Protein AF-A0A2E4YWY5-F1 (afdb_monomer_lite)

Foldseek 3Di:
DDDVVVVVVVVVVVVVVVVVVVVVVVVVVVVVVVVVVVVCVVVVVDDPPDDDDDDDDDDDDDDDDDDDDDDDDDDDDDDDDDDDPPPDDDDDPDDDPDDDPVNVVVVVVCVVVDDDCVDPVVVVVVVVVLVPDDPLVNLLVVLVVQLVVCVVVVVDPNVPRGHSVNPPPDDDPPPPDDDDDDDDDDDDPPDDDPVVVVVVVLVVVCPDQQWHQAPVRDIDGLLDPRNLVRLVVVLVVLVVQLVPDDPPDPSVVVSVVVNVVSVVSNVVSPVVNVD

pLDDT: mean 76.02, std 19.93, range [32.03, 98.31]

Structure (mmCIF, N/CA/C/O backbone):
data_AF-A0A2E4YWY5-F1
#
_entry.id   AF-A0A2E4YWY5-F1
#
loop_
_atom_site.group_PDB
_atom_site.id
_atom_site.type_symbol
_atom_site.label_atom_id
_atom_site.label_alt_id
_atom_site.label_comp_id
_atom_site.label_asym_id
_atom_site.label_entity_id
_atom_site.label_seq_id
_atom_site.pdbx_PDB_ins_code
_atom_site.Cartn_x
_atom_site.Cartn_y
_atom_site.Cartn_z
_atom_site.occupancy
_atom_site.B_iso_or_equiv
_atom_site.auth_seq_id
_atom_site.auth_comp_id
_atom_site.auth_asym_id
_atom_site.auth_atom_id
_atom_site.pdbx_PDB_model_num
ATOM 1 N N . MET A 1 1 ? -53.257 20.989 19.661 1.00 63.91 1 MET A N 1
ATOM 2 C CA . MET A 1 1 ? -52.751 21.159 18.280 1.00 63.91 1 MET A CA 1
ATOM 3 C C . MET A 1 1 ? -51.433 21.906 18.380 1.00 63.91 1 MET A C 1
ATOM 5 O O . MET A 1 1 ? -51.293 22.692 19.310 1.00 63.91 1 MET A O 1
ATOM 9 N N . ILE A 1 2 ? -50.470 21.616 17.509 1.00 68.56 2 ILE A N 1
ATOM 10 C CA . ILE A 1 2 ? -49.218 22.379 17.422 1.00 68.56 2 ILE A CA 1
ATOM 11 C C . ILE A 1 2 ? -49.469 23.528 16.436 1.00 68.56 2 ILE A C 1
ATOM 13 O O . ILE A 1 2 ? -50.153 23.322 15.437 1.00 68.56 2 ILE A O 1
ATOM 17 N N . ASN A 1 3 ? -48.983 24.734 16.736 1.00 86.31 3 ASN A N 1
ATOM 18 C CA . ASN A 1 3 ? -49.126 25.879 15.834 1.00 86.31 3 ASN A CA 1
ATOM 19 C C . ASN A 1 3 ? -47.973 25.876 14.826 1.00 86.31 3 ASN A C 1
ATOM 21 O O . ASN A 1 3 ? -46.895 26.399 15.116 1.00 86.31 3 ASN A O 1
ATOM 25 N N . ASP A 1 4 ? -48.208 25.306 13.645 1.00 89.38 4 ASP A N 1
ATOM 26 C CA . ASP A 1 4 ? -47.202 25.196 12.581 1.00 89.38 4 ASP A CA 1
ATOM 27 C C . ASP A 1 4 ? -46.651 26.565 12.140 1.00 89.38 4 ASP A C 1
ATOM 29 O O . ASP A 1 4 ? -45.469 26.675 11.816 1.00 89.38 4 ASP A O 1
ATOM 33 N N . ASP A 1 5 ? -47.455 27.630 12.210 1.00 91.88 5 ASP A N 1
ATOM 34 C CA . ASP A 1 5 ? -47.017 29.007 11.932 1.00 91.88 5 ASP A CA 1
ATOM 35 C C . ASP A 1 5 ? -45.928 29.493 12.904 1.00 91.88 5 ASP A C 1
ATOM 37 O O . ASP A 1 5 ? -45.008 30.211 12.506 1.00 91.88 5 ASP A O 1
ATOM 41 N N . LEU A 1 6 ? -45.986 29.062 14.171 1.00 91.88 6 LEU A N 1
ATOM 42 C CA . LEU A 1 6 ? -44.974 29.393 15.176 1.00 91.88 6 LEU A CA 1
ATOM 43 C C . LEU A 1 6 ? -43.642 28.697 14.855 1.00 91.88 6 LEU A C 1
ATOM 45 O O . LEU A 1 6 ? -42.580 29.306 14.971 1.00 91.88 6 LEU A O 1
ATOM 49 N N . ILE A 1 7 ? -43.709 27.442 14.392 1.00 91.31 7 ILE A N 1
ATOM 50 C CA . ILE A 1 7 ? -42.539 26.673 13.948 1.00 91.31 7 ILE A CA 1
ATOM 51 C C . ILE A 1 7 ? -41.942 27.304 12.687 1.00 91.31 7 ILE A C 1
ATOM 53 O O . ILE A 1 7 ? -40.736 27.535 12.634 1.00 91.31 7 ILE A O 1
ATOM 57 N N . ARG A 1 8 ? -42.771 27.651 11.693 1.00 92.25 8 ARG A N 1
ATOM 58 C CA . ARG A 1 8 ? -42.321 28.317 10.458 1.00 92.25 8 ARG A CA 1
ATOM 59 C C . ARG A 1 8 ? -41.609 29.638 10.747 1.00 92.25 8 ARG A C 1
ATOM 61 O O . ARG A 1 8 ? -40.549 29.877 10.174 1.00 92.25 8 ARG A O 1
ATOM 68 N N . LYS A 1 9 ? -42.136 30.464 11.660 1.00 95.00 9 LYS A N 1
ATOM 69 C CA . LYS A 1 9 ? -41.489 31.725 12.060 1.00 95.00 9 LYS A CA 1
ATOM 70 C C . LYS A 1 9 ? -40.131 31.484 12.728 1.00 95.00 9 LYS A C 1
ATOM 72 O O . LYS A 1 9 ? -39.151 32.093 12.315 1.00 95.00 9 LYS A O 1
ATOM 77 N N . ALA A 1 10 ? -40.054 30.549 13.678 1.00 92.75 10 ALA A N 1
ATOM 78 C CA . ALA A 1 10 ? -38.803 30.212 14.362 1.00 92.75 10 ALA A CA 1
ATOM 79 C C . ALA A 1 10 ? -37.727 29.646 13.410 1.00 92.75 10 ALA A C 1
ATOM 81 O O . ALA A 1 10 ? -36.551 29.976 13.543 1.00 92.75 10 ALA A O 1
ATOM 82 N N . VAL A 1 11 ? -38.119 28.832 12.420 1.00 94.00 11 VAL A N 1
ATOM 83 C CA . VAL A 1 11 ? -37.197 28.304 11.396 1.00 94.00 11 VAL A CA 1
ATOM 84 C C . VAL A 1 11 ? -36.663 29.417 10.489 1.00 94.00 11 VAL A C 1
ATOM 86 O O . VAL A 1 11 ? -35.473 29.421 10.184 1.00 94.00 11 VAL A O 1
ATOM 89 N N . LEU A 1 12 ? -37.500 30.379 10.087 1.00 92.06 12 LEU A N 1
ATOM 90 C CA . LEU A 1 12 ? -37.065 31.518 9.268 1.00 92.06 12 LEU A CA 1
ATOM 91 C C . LEU A 1 12 ? -36.117 32.457 10.033 1.00 92.06 12 LEU A C 1
ATOM 93 O O . LEU A 1 12 ? -35.113 32.888 9.473 1.00 92.06 12 LEU A O 1
ATOM 97 N N . GLU A 1 13 ? -36.387 32.724 11.313 1.00 93.94 13 GLU A N 1
ATOM 98 C CA . GLU A 1 13 ? -35.503 33.525 12.176 1.00 93.94 13 GLU A CA 1
ATOM 99 C C . GLU A 1 13 ? -34.146 32.838 12.403 1.00 93.94 13 GLU A C 1
ATOM 101 O O . GLU A 1 13 ? -33.102 33.480 12.292 1.00 93.94 13 GLU A O 1
ATOM 106 N N . ALA A 1 14 ? -34.138 31.519 12.629 1.00 91.12 14 ALA A N 1
ATOM 107 C CA . ALA A 1 14 ? -32.902 30.744 12.734 1.00 91.12 14 ALA A CA 1
ATOM 108 C C . ALA A 1 14 ? -32.104 30.721 11.415 1.00 91.12 14 ALA A C 1
ATOM 110 O O . ALA A 1 14 ? -30.878 30.818 11.438 1.00 91.12 14 ALA A O 1
ATOM 111 N N . PHE A 1 15 ? -32.778 30.622 10.264 1.00 91.69 15 PHE A N 1
ATOM 112 C CA . PHE A 1 15 ? -32.112 30.623 8.958 1.00 91.69 15 PHE A CA 1
ATOM 113 C C . PHE A 1 15 ? -31.491 31.987 8.623 1.00 91.69 15 PHE A C 1
ATOM 115 O O . PHE A 1 15 ? -30.380 32.032 8.096 1.00 91.69 15 PHE A O 1
ATOM 122 N N . ALA A 1 16 ? -32.160 33.090 8.980 1.00 88.44 16 ALA A N 1
ATOM 123 C CA . ALA A 1 16 ? -31.623 34.441 8.816 1.00 88.44 16 AL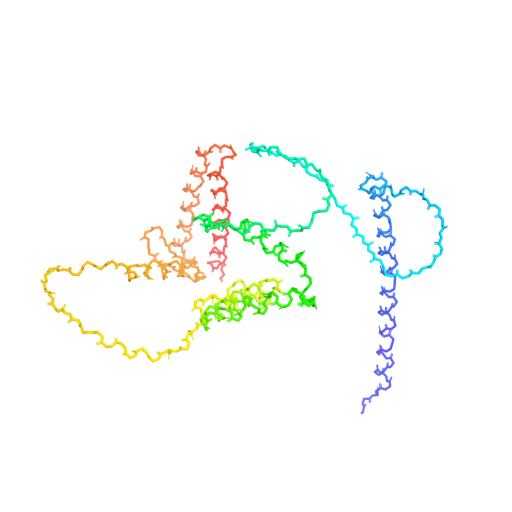A A CA 1
ATOM 124 C C . ALA A 1 16 ? -30.296 34.617 9.578 1.00 88.44 16 ALA A C 1
ATOM 126 O O . ALA A 1 16 ? -29.285 34.951 8.961 1.00 88.44 16 ALA A O 1
ATOM 127 N N . LEU A 1 17 ? -30.273 34.276 10.874 1.00 84.00 17 LEU A N 1
ATOM 128 C CA . LEU A 1 17 ? -29.076 34.355 11.726 1.00 84.00 17 LEU A CA 1
ATOM 129 C C . LEU A 1 17 ? -27.899 33.520 11.191 1.00 84.00 17 LEU A C 1
ATOM 131 O O . LEU A 1 17 ? -26.752 33.961 11.238 1.00 84.00 17 LEU A O 1
ATOM 135 N N . ILE A 1 18 ? -28.171 32.327 10.651 1.00 82.62 18 ILE A N 1
ATOM 136 C CA . ILE A 1 18 ? -27.138 31.486 10.024 1.00 82.62 18 ILE A CA 1
ATOM 137 C C . ILE A 1 18 ? -26.626 32.129 8.727 1.00 82.62 18 ILE A C 1
ATOM 139 O O . ILE A 1 18 ? -25.423 32.123 8.475 1.00 82.62 18 ILE A O 1
ATOM 143 N N . SER A 1 19 ? -27.513 32.699 7.903 1.00 80.00 19 SER A N 1
ATOM 144 C CA . SER A 1 19 ? -27.117 33.328 6.637 1.00 80.00 19 SER A CA 1
ATOM 145 C C . SER A 1 19 ? -26.241 34.572 6.830 1.00 80.00 19 SER A C 1
ATOM 147 O O . SER A 1 19 ? -25.307 34.772 6.058 1.00 80.00 19 SER A O 1
ATOM 149 N N . GLU A 1 20 ? -26.487 35.344 7.891 1.00 76.69 20 GLU A N 1
ATOM 150 C CA . GLU A 1 20 ? -25.698 36.517 8.282 1.00 76.69 20 GLU A CA 1
ATOM 151 C C . GLU A 1 20 ? -24.274 36.098 8.698 1.00 76.69 20 GLU A C 1
ATOM 153 O O . GLU A 1 20 ? -23.296 36.521 8.081 1.00 76.69 20 GLU A O 1
ATOM 158 N N . GLN A 1 21 ? -24.146 35.134 9.622 1.00 73.50 21 GLN A N 1
ATOM 159 C CA . GLN A 1 21 ? -22.842 34.605 10.062 1.00 73.50 21 GLN A CA 1
ATOM 160 C C . GLN A 1 21 ? -22.003 33.971 8.936 1.00 73.50 21 GLN A C 1
ATOM 162 O O . GLN A 1 21 ? -20.772 34.000 8.991 1.00 73.50 21 GLN A O 1
ATOM 167 N N . VAL A 1 22 ? -22.640 33.388 7.915 1.00 72.44 22 VAL A N 1
ATOM 168 C CA . VAL A 1 22 ? -21.940 32.784 6.767 1.00 72.44 22 VAL A CA 1
ATOM 169 C C . VAL A 1 22 ? -21.468 33.837 5.751 1.00 72.44 22 VAL A C 1
ATOM 171 O O . VAL A 1 22 ? -20.458 33.617 5.078 1.00 72.44 22 VAL A O 1
ATOM 174 N N . GLN A 1 23 ? -22.144 34.986 5.638 1.00 67.44 23 GLN A N 1
ATOM 175 C CA . GLN A 1 23 ? -21.726 36.053 4.721 1.00 67.44 23 GLN A CA 1
ATOM 176 C C . GLN A 1 23 ? -20.461 36.776 5.198 1.00 67.44 23 GLN A C 1
ATOM 178 O O . GLN A 1 23 ? -19.554 36.974 4.385 1.00 67.44 23 GLN A O 1
ATOM 183 N N . ASP A 1 24 ? -20.351 37.090 6.491 1.00 64.19 24 ASP A N 1
ATOM 184 C CA . ASP A 1 24 ? -19.172 37.771 7.053 1.00 64.19 24 ASP A CA 1
ATOM 185 C C . ASP A 1 24 ? -17.896 36.928 6.903 1.00 64.19 24 ASP A C 1
ATOM 187 O O . ASP A 1 24 ? -16.870 37.412 6.416 1.00 64.19 24 ASP A O 1
ATOM 191 N N . ALA A 1 25 ? -17.977 35.628 7.214 1.00 66.00 25 ALA A N 1
ATOM 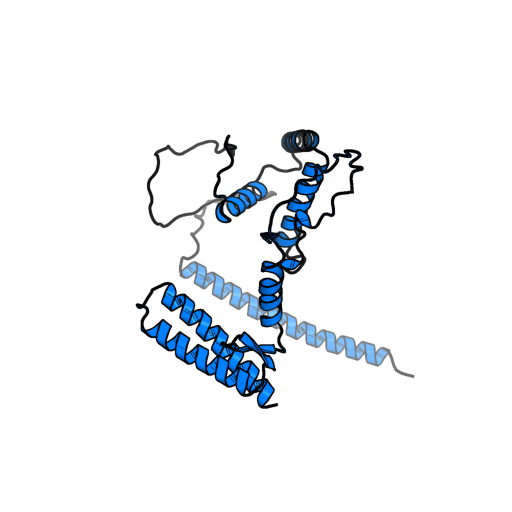192 C CA . ALA A 1 25 ? -16.866 34.692 7.038 1.00 66.00 25 ALA A CA 1
ATOM 193 C C . ALA A 1 25 ? -16.372 34.628 5.576 1.00 66.00 25 ALA A C 1
ATOM 195 O O . ALA A 1 25 ? -15.171 34.519 5.326 1.00 66.00 25 ALA A O 1
ATOM 196 N N . SER A 1 26 ? -17.280 34.758 4.599 1.00 72.88 26 SER A N 1
ATOM 197 C CA . SER A 1 26 ? -16.933 34.772 3.170 1.00 72.88 26 SER A CA 1
ATOM 198 C C . SER A 1 26 ? -16.205 36.048 2.726 1.00 72.88 26 SER A C 1
ATOM 200 O O . SER A 1 26 ? -15.525 36.024 1.698 1.00 72.88 26 SER A O 1
ATOM 202 N N . GLN A 1 27 ? -16.334 37.159 3.457 1.00 80.31 27 GLN A N 1
ATOM 203 C CA . GLN A 1 27 ? -15.589 38.391 3.175 1.00 80.31 27 GLN A CA 1
ATOM 204 C C . GLN A 1 27 ? -14.194 38.333 3.803 1.00 80.31 27 GLN A C 1
ATOM 206 O O . GLN A 1 27 ? -13.202 38.494 3.093 1.00 80.31 27 GLN A O 1
ATOM 211 N N . GLU A 1 28 ? -14.107 37.977 5.089 1.00 81.62 28 GLU A N 1
ATOM 212 C CA . GLU A 1 28 ? -12.831 37.877 5.810 1.00 81.62 28 GLU A CA 1
ATOM 213 C C . GLU A 1 28 ? -11.880 36.836 5.176 1.00 81.62 28 GLU A C 1
ATOM 215 O O . GLU A 1 28 ? -10.663 37.025 5.152 1.00 81.62 28 GLU A O 1
ATOM 220 N N . GLU A 1 29 ? -12.407 35.739 4.612 1.00 80.50 29 GLU A N 1
ATOM 221 C CA . GLU A 1 29 ? -11.581 34.772 3.879 1.00 80.50 29 GLU A CA 1
ATOM 222 C C . GLU A 1 29 ? -11.073 35.324 2.535 1.00 80.50 29 GLU A C 1
ATOM 224 O O . GLU A 1 29 ? -9.912 35.101 2.188 1.00 80.50 29 GLU A O 1
ATOM 229 N N . LYS A 1 30 ? -11.882 36.094 1.793 1.00 85.44 30 LYS A N 1
ATOM 230 C CA . LYS A 1 30 ? -11.450 36.708 0.522 1.00 85.44 30 LYS A CA 1
ATOM 231 C C . LYS A 1 30 ? -10.327 37.717 0.731 1.00 85.44 30 LYS A C 1
ATOM 233 O O . LYS A 1 30 ? -9.370 37.709 -0.039 1.00 85.44 30 LYS A O 1
ATOM 238 N N . GLU A 1 31 ? -10.402 38.529 1.783 1.00 91.69 31 GLU A N 1
ATOM 239 C CA . GLU A 1 31 ? -9.323 39.456 2.148 1.00 91.69 31 GLU A CA 1
ATOM 240 C C . GLU A 1 31 ? -8.026 38.703 2.481 1.00 91.69 31 GLU A C 1
ATOM 242 O O . GLU A 1 31 ? -6.956 39.063 1.985 1.00 91.69 31 GLU A O 1
ATOM 247 N N . LYS A 1 32 ? -8.111 37.594 3.231 1.00 88.25 32 LYS A N 1
ATOM 248 C CA . LYS A 1 32 ? -6.958 36.719 3.516 1.00 88.25 32 LYS A CA 1
ATOM 249 C C . LYS A 1 32 ? -6.378 36.096 2.241 1.00 88.25 32 LYS A C 1
ATOM 251 O O . LYS A 1 32 ? -5.161 36.097 2.071 1.00 88.25 32 LYS A O 1
ATOM 256 N N . GLN A 1 33 ? -7.218 35.601 1.330 1.00 87.88 33 GLN A N 1
ATOM 257 C CA . GLN A 1 33 ? -6.776 35.036 0.048 1.00 87.88 33 GLN A CA 1
ATOM 258 C C . GLN A 1 33 ? -6.111 36.096 -0.855 1.00 87.88 33 GLN A C 1
ATOM 260 O O . GLN A 1 33 ? -5.084 35.809 -1.474 1.00 87.88 33 GLN A O 1
ATOM 265 N N . GLN A 1 34 ? -6.629 37.331 -0.888 1.00 92.44 34 GLN A N 1
ATOM 266 C CA . GLN A 1 34 ? -6.004 38.450 -1.607 1.00 92.44 34 GLN A CA 1
ATOM 267 C C . GLN A 1 34 ? -4.661 38.858 -0.989 1.00 92.44 34 GLN A C 1
ATOM 269 O O . GLN A 1 34 ? -3.676 38.986 -1.713 1.00 92.44 34 GLN A O 1
ATOM 274 N N . ALA A 1 35 ? -4.586 38.992 0.339 1.00 91.94 35 ALA A N 1
ATOM 275 C CA . ALA A 1 35 ? -3.337 39.291 1.039 1.00 91.94 35 ALA A CA 1
ATOM 276 C C . ALA A 1 35 ? -2.258 38.226 0.766 1.00 91.94 35 ALA A C 1
ATOM 278 O O . ALA A 1 35 ? -1.112 38.572 0.483 1.00 91.94 35 ALA A O 1
ATOM 279 N N . ILE A 1 36 ? -2.639 36.942 0.767 1.00 89.56 36 ILE A N 1
ATOM 280 C CA . ILE A 1 36 ? -1.743 35.829 0.422 1.00 89.56 36 ILE A CA 1
ATOM 281 C C . ILE A 1 36 ? -1.282 35.916 -1.041 1.00 89.56 36 ILE A C 1
ATOM 283 O O . ILE A 1 36 ? -0.086 35.763 -1.294 1.00 89.56 36 ILE A O 1
ATOM 287 N N . SER A 1 37 ? -2.171 36.211 -2.003 1.00 87.31 37 SER A N 1
ATOM 288 C CA . SER A 1 37 ? -1.753 36.417 -3.402 1.00 87.31 37 SER A CA 1
ATOM 289 C C . SER A 1 37 ? -0.718 37.532 -3.506 1.00 87.31 37 SER A C 1
ATOM 291 O O . SER A 1 37 ? 0.346 37.302 -4.070 1.00 87.31 37 SER A O 1
ATOM 293 N N . ASN A 1 38 ? -0.984 38.691 -2.897 1.00 89.00 38 ASN A N 1
ATOM 294 C CA . ASN A 1 38 ? -0.070 39.831 -2.934 1.00 89.00 38 ASN A CA 1
ATOM 295 C C . ASN A 1 38 ? 1.317 39.454 -2.385 1.00 89.00 38 ASN A C 1
ATOM 297 O O . ASN A 1 38 ? 2.318 39.755 -3.027 1.00 89.00 38 ASN A O 1
ATOM 301 N N . THR A 1 39 ? 1.399 38.703 -1.276 1.00 89.38 39 THR A N 1
ATOM 302 C CA . THR A 1 39 ? 2.698 38.219 -0.766 1.00 89.38 39 THR A CA 1
ATOM 303 C C . THR A 1 39 ? 3.409 37.240 -1.710 1.00 89.38 39 THR A C 1
ATOM 305 O O . THR A 1 39 ? 4.629 37.288 -1.816 1.00 89.38 39 THR A O 1
ATOM 308 N N . ILE A 1 40 ? 2.681 36.393 -2.447 1.00 85.06 40 ILE A N 1
ATOM 309 C CA . ILE A 1 40 ? 3.254 35.469 -3.450 1.00 85.06 40 ILE A CA 1
ATOM 310 C C . ILE A 1 40 ? 3.779 36.237 -4.679 1.00 85.06 40 ILE A C 1
ATOM 312 O O . ILE A 1 40 ? 4.781 35.842 -5.286 1.00 85.06 40 ILE A O 1
ATOM 316 N N . ASP A 1 41 ? 3.106 37.329 -5.046 1.00 84.44 41 ASP A N 1
ATOM 317 C CA . ASP A 1 41 ? 3.504 38.229 -6.128 1.00 84.44 41 ASP A CA 1
ATOM 318 C C . ASP A 1 41 ? 4.719 39.105 -5.723 1.00 84.44 41 ASP A C 1
ATOM 320 O O . ASP A 1 41 ? 5.638 39.281 -6.531 1.00 84.44 41 ASP A O 1
ATOM 324 N N . ASP A 1 42 ? 4.784 39.569 -4.466 1.00 86.56 42 ASP A N 1
ATOM 325 C CA . ASP A 1 42 ? 5.915 40.318 -3.883 1.00 86.56 42 ASP A CA 1
ATOM 326 C C . ASP A 1 42 ? 7.170 39.449 -3.668 1.00 86.56 42 ASP A C 1
ATOM 328 O O . ASP A 1 42 ? 8.282 39.884 -3.975 1.00 86.56 42 ASP A O 1
ATOM 332 N N . GLU A 1 43 ? 7.018 38.199 -3.209 1.00 87.81 43 GLU A N 1
ATOM 333 C CA . GLU A 1 43 ? 8.123 37.226 -3.105 1.00 87.81 43 GLU A CA 1
ATOM 334 C C . GLU A 1 43 ? 8.651 36.767 -4.482 1.00 87.81 43 GLU A C 1
ATOM 336 O O . GLU A 1 43 ? 9.648 36.047 -4.565 1.00 87.81 43 GLU A O 1
ATOM 341 N N . GLY A 1 44 ? 8.018 37.191 -5.584 1.00 77.69 44 GLY A N 1
ATOM 342 C CA . GLY A 1 44 ? 8.470 36.912 -6.949 1.00 77.69 44 GLY A CA 1
ATOM 343 C C . GLY A 1 44 ? 8.307 35.451 -7.379 1.00 77.69 44 GLY A C 1
ATOM 344 O O . GLY A 1 44 ? 8.926 35.026 -8.356 1.00 77.69 44 GLY A O 1
ATOM 345 N N . ILE A 1 45 ? 7.474 34.680 -6.670 1.00 78.25 45 ILE A N 1
ATOM 346 C CA . ILE A 1 45 ? 7.219 33.256 -6.942 1.00 78.25 45 ILE A CA 1
ATOM 347 C C . ILE A 1 45 ? 6.501 33.079 -8.291 1.00 78.25 45 ILE A C 1
ATOM 349 O O . ILE A 1 45 ? 6.721 32.095 -9.000 1.00 78.25 45 ILE A O 1
ATOM 353 N N . ARG A 1 46 ? 5.677 34.054 -8.692 1.00 77.44 46 ARG A N 1
ATOM 354 C CA . ARG A 1 46 ? 5.076 34.124 -10.031 1.00 77.44 46 ARG A CA 1
ATOM 355 C C . ARG A 1 46 ? 5.978 34.877 -11.013 1.00 77.44 46 ARG A C 1
ATOM 357 O O . ARG A 1 46 ? 6.406 36.003 -10.763 1.00 77.44 46 ARG A O 1
ATOM 364 N N . LYS A 1 47 ? 6.171 34.302 -12.208 1.00 74.44 47 LYS A N 1
ATOM 365 C CA . LYS A 1 47 ? 6.662 35.049 -13.380 1.00 74.44 47 LYS A CA 1
ATOM 366 C C . LYS A 1 47 ? 5.697 36.205 -13.666 1.00 74.44 47 LYS A C 1
ATOM 368 O O . LYS A 1 47 ? 4.525 35.965 -13.948 1.00 74.44 47 LYS A O 1
ATOM 373 N N . LYS A 1 48 ? 6.199 37.441 -13.688 1.00 66.81 48 LYS A N 1
ATOM 374 C CA . LYS A 1 48 ? 5.438 38.600 -14.177 1.00 66.81 48 LYS A CA 1
ATOM 375 C C . LYS A 1 48 ? 5.089 38.383 -15.657 1.00 66.81 48 LYS A C 1
ATOM 377 O O . LYS A 1 48 ? 5.993 38.412 -16.492 1.00 66.81 48 LYS A O 1
ATOM 382 N N . LYS A 1 49 ? 3.806 38.163 -15.991 1.00 64.19 49 LYS A N 1
ATOM 383 C CA . LYS A 1 49 ? 3.331 38.238 -17.387 1.00 64.19 49 LYS A CA 1
ATOM 384 C C . LYS A 1 49 ? 3.618 39.663 -17.879 1.00 64.19 49 LYS A C 1
ATOM 386 O O . LYS A 1 49 ? 3.176 40.633 -17.270 1.00 64.19 49 LYS A O 1
ATOM 391 N N . SER A 1 50 ? 4.428 39.787 -18.927 1.00 49.94 50 SER A N 1
ATOM 392 C CA . SER A 1 50 ? 4.805 41.080 -19.502 1.00 49.94 50 SER A CA 1
ATOM 393 C C . SER A 1 50 ? 3.599 41.717 -20.185 1.00 49.94 50 SER A C 1
ATOM 395 O O . SER A 1 50 ? 3.003 41.091 -21.061 1.00 49.94 50 SER A O 1
ATOM 397 N N . SER A 1 51 ? 3.275 42.953 -19.811 1.00 48.34 51 SER A N 1
ATOM 398 C CA . SER A 1 51 ? 2.191 43.736 -20.407 1.00 48.34 51 SER A CA 1
ATOM 399 C C . SER A 1 51 ? 2.352 43.866 -21.924 1.00 48.34 51 SER A C 1
ATOM 401 O O . SER A 1 51 ? 3.391 44.331 -22.401 1.00 48.34 51 SER A O 1
ATOM 403 N N . LYS A 1 52 ? 1.302 43.503 -22.657 1.00 46.00 52 LYS A N 1
ATOM 404 C CA . LYS A 1 52 ? 1.077 43.860 -24.057 1.00 46.00 52 LYS A CA 1
ATOM 405 C C . LYS A 1 52 ? -0.411 44.175 -24.219 1.00 46.00 52 LYS A C 1
ATOM 407 O O . LYS A 1 52 ? -1.224 43.577 -23.520 1.00 46.00 52 LYS A O 1
ATOM 412 N N . ASP A 1 53 ? -0.708 45.146 -25.070 1.00 44.81 53 ASP A N 1
ATOM 413 C CA . ASP A 1 53 ? -1.954 45.913 -25.049 1.00 44.81 53 ASP A CA 1
ATOM 414 C C . ASP A 1 53 ? -3.215 45.162 -25.518 1.00 44.81 53 ASP A C 1
ATOM 416 O O . ASP A 1 53 ? -3.162 44.054 -26.055 1.00 44.81 53 ASP A O 1
ATOM 420 N N . GLU A 1 54 ? -4.345 45.821 -25.269 1.00 47.31 54 GLU A N 1
ATOM 421 C CA . GLU A 1 54 ? -5.733 45.363 -25.368 1.00 47.31 54 GLU A CA 1
ATOM 422 C C . GLU A 1 54 ? -6.178 44.977 -26.793 1.00 47.31 54 GLU A C 1
ATOM 424 O O . GLU A 1 54 ? -5.924 45.710 -27.750 1.00 47.31 54 GLU A O 1
ATOM 429 N N . VAL A 1 55 ? -6.940 43.880 -26.905 1.00 36.28 55 VAL A N 1
ATOM 430 C CA . VAL A 1 55 ? -7.974 43.641 -27.935 1.00 36.28 55 VAL A CA 1
ATOM 431 C C . VAL A 1 55 ? -9.127 42.873 -27.263 1.00 36.28 55 VAL A C 1
ATOM 433 O O . VAL A 1 55 ? -8.894 42.123 -26.315 1.00 36.28 55 VAL A O 1
ATOM 436 N N . GLU A 1 56 ? -10.357 43.111 -27.718 1.00 40.56 56 GLU A N 1
ATOM 437 C CA . GLU A 1 56 ? -11.612 42.550 -27.191 1.00 40.56 56 GLU A CA 1
ATOM 438 C C . GLU A 1 56 ? -11.860 41.075 -27.614 1.00 40.56 56 GLU A C 1
ATOM 440 O O . GLU A 1 56 ? -11.087 40.515 -28.388 1.00 40.56 56 GLU A O 1
ATOM 445 N N . GLU A 1 57 ? -12.925 40.487 -27.045 1.00 39.62 57 GLU A N 1
ATOM 446 C CA . GLU A 1 57 ? -13.739 39.294 -27.412 1.00 39.62 57 GLU A CA 1
ATOM 447 C C . GLU A 1 57 ? -13.280 38.441 -28.641 1.00 39.62 57 GLU A C 1
ATOM 449 O O . GLU A 1 57 ? -12.999 38.968 -29.715 1.00 39.62 57 GLU A O 1
ATOM 454 N N . ASP A 1 58 ? -13.240 37.095 -28.614 1.00 34.28 58 ASP A N 1
ATOM 455 C CA . ASP A 1 58 ? -14.119 36.159 -27.884 1.00 34.28 58 ASP A CA 1
ATOM 456 C C . ASP A 1 58 ? -13.566 34.697 -27.786 1.00 34.28 58 ASP A C 1
ATOM 458 O O . ASP A 1 58 ? -12.634 34.338 -28.503 1.00 34.28 58 ASP A O 1
ATOM 462 N N . GLU A 1 59 ? -14.198 33.873 -26.931 1.00 36.12 59 GLU A N 1
ATOM 463 C CA . GLU A 1 59 ? -14.204 32.383 -26.787 1.00 36.12 59 GLU A CA 1
ATOM 464 C C . GLU A 1 59 ? -12.929 31.464 -26.732 1.00 36.12 59 GLU A C 1
ATOM 466 O O . GLU A 1 59 ? -11.876 31.677 -27.320 1.00 36.12 59 GLU A O 1
ATOM 471 N N . GLU A 1 60 ? -13.111 30.353 -25.988 1.00 33.25 60 GLU A N 1
ATOM 472 C CA . GLU A 1 60 ? -12.360 29.070 -25.895 1.00 33.25 60 GLU A CA 1
ATOM 473 C C . GLU A 1 60 ? -10.817 29.055 -25.763 1.00 33.25 60 GLU A C 1
ATOM 475 O O . GLU A 1 60 ? -10.049 28.722 -26.668 1.00 33.25 60 GLU A O 1
ATOM 480 N N . GLY A 1 61 ? -10.373 29.258 -24.519 1.00 32.41 61 GLY A N 1
ATOM 481 C CA . GLY A 1 61 ? -8.977 29.213 -24.100 1.00 32.41 61 GLY A CA 1
ATOM 482 C C . GLY A 1 61 ? -8.213 27.887 -24.259 1.00 32.41 61 GLY A C 1
ATOM 483 O O . GLY A 1 61 ? -8.682 26.786 -23.969 1.00 32.41 61 GLY A O 1
ATOM 484 N N . THR A 1 62 ? -6.939 28.060 -24.606 1.00 32.03 62 THR A N 1
ATOM 485 C CA . THR A 1 62 ? -5.839 27.085 -24.539 1.00 32.03 62 THR A CA 1
ATOM 486 C C . THR A 1 62 ? -4.738 27.649 -23.626 1.00 32.03 62 THR A C 1
ATOM 488 O O . THR A 1 62 ? -4.506 28.855 -23.655 1.00 32.03 62 THR A O 1
ATOM 491 N N . GLU A 1 63 ? -4.012 26.825 -22.855 1.00 34.31 63 GLU A N 1
ATOM 492 C CA . GLU A 1 63 ? -2.710 27.240 -22.289 1.00 34.31 63 GLU A CA 1
ATOM 493 C C . GLU A 1 63 ? -1.736 26.063 -22.054 1.00 34.31 63 GLU A C 1
ATOM 495 O O . GLU A 1 63 ? -2.120 25.001 -21.562 1.00 34.31 63 GLU A O 1
ATOM 500 N N . GLU A 1 64 ? -0.462 26.313 -22.385 1.00 33.78 64 GLU A N 1
ATOM 501 C CA . GLU A 1 64 ? 0.739 25.458 -22.281 1.00 33.78 64 GLU A CA 1
ATOM 502 C C . GLU A 1 64 ? 1.948 26.395 -21.978 1.00 33.78 64 GLU A C 1
ATOM 504 O O . GLU A 1 64 ? 1.796 27.616 -22.034 1.00 33.78 64 GLU A O 1
ATOM 509 N N . ASP A 1 65 ? 3.186 26.007 -21.647 1.00 36.56 65 ASP A N 1
ATOM 510 C CA . ASP A 1 65 ? 3.901 24.726 -21.471 1.00 36.56 65 ASP A CA 1
ATOM 511 C C . ASP A 1 65 ? 5.041 24.959 -20.428 1.00 36.56 65 ASP A C 1
ATOM 513 O O . ASP A 1 65 ? 5.248 26.093 -19.979 1.00 36.56 65 ASP A O 1
ATOM 517 N N . THR A 1 66 ? 5.874 23.946 -20.137 1.00 33.00 66 THR A N 1
ATOM 518 C CA . THR A 1 66 ? 7.204 24.018 -19.468 1.00 33.00 66 THR A CA 1
ATOM 519 C C . THR A 1 66 ? 7.179 24.320 -17.948 1.00 33.00 66 THR A C 1
ATOM 521 O O . THR A 1 66 ? 6.147 24.692 -17.403 1.00 33.00 66 THR A O 1
ATOM 524 N N . GLY A 1 67 ? 8.241 24.187 -17.127 1.00 35.94 67 GLY A N 1
ATOM 525 C CA . GLY A 1 67 ? 9.643 23.722 -17.260 1.00 35.94 67 GLY A CA 1
ATOM 526 C C . GLY A 1 67 ? 10.523 24.324 -16.125 1.00 35.94 67 GLY A C 1
ATOM 527 O O . GLY A 1 67 ? 10.139 25.333 -15.541 1.00 35.94 67 GLY A O 1
ATOM 528 N N . ASP A 1 68 ? 11.700 23.812 -15.729 1.00 39.19 68 ASP A N 1
ATOM 529 C CA . ASP A 1 68 ? 12.460 22.627 -16.168 1.00 39.19 68 ASP A CA 1
ATOM 530 C C . ASP A 1 68 ? 13.472 22.130 -15.075 1.00 39.19 68 ASP A C 1
ATOM 532 O O . ASP A 1 68 ? 13.607 22.724 -14.007 1.00 39.19 68 ASP A O 1
ATOM 536 N N . LYS A 1 69 ? 14.167 21.016 -15.359 1.00 44.78 69 LYS A N 1
ATOM 537 C CA . LYS A 1 69 ? 15.226 20.262 -14.632 1.00 44.78 69 LYS A CA 1
ATOM 538 C C . LYS A 1 69 ? 16.138 20.965 -13.598 1.00 44.78 69 LYS A C 1
ATOM 540 O O . LYS A 1 69 ? 16.729 22.009 -13.858 1.00 44.78 69 LYS A O 1
ATOM 545 N N . LYS A 1 70 ? 16.511 20.171 -12.576 1.00 39.59 70 LYS A N 1
ATOM 546 C CA . LYS A 1 70 ? 17.902 19.809 -12.168 1.00 39.59 70 LYS A CA 1
ATOM 547 C C . LYS A 1 70 ? 17.865 18.596 -11.208 1.00 39.59 70 LYS A C 1
ATOM 549 O O . LYS A 1 70 ? 16.909 18.485 -10.454 1.00 39.59 70 LYS A O 1
ATOM 554 N N . SER A 1 71 ? 18.849 17.696 -11.098 1.00 39.62 71 SER A N 1
ATOM 555 C CA . SER A 1 71 ? 19.885 17.199 -12.031 1.00 39.62 71 SER A CA 1
ATOM 556 C C . SER A 1 71 ? 20.679 16.074 -11.344 1.00 39.62 71 SER A C 1
ATOM 558 O O . SER A 1 71 ? 21.200 16.321 -10.260 1.00 39.62 71 SER A O 1
ATOM 560 N N . ASP A 1 72 ? 20.871 14.917 -11.984 1.00 32.50 72 ASP A N 1
ATOM 561 C CA . ASP A 1 72 ? 22.067 14.080 -11.774 1.00 32.50 72 ASP A CA 1
ATOM 562 C C . ASP A 1 72 ? 22.335 13.213 -13.021 1.00 32.50 72 ASP A C 1
ATOM 564 O O . ASP A 1 72 ? 21.448 13.049 -13.863 1.00 32.50 72 ASP A O 1
ATOM 568 N N . SER A 1 73 ? 23.567 12.733 -13.192 1.00 42.06 73 SER A N 1
ATOM 569 C CA . SER A 1 73 ? 24.078 12.240 -14.477 1.00 42.06 73 SER A CA 1
ATOM 570 C C . SER A 1 73 ? 24.115 10.718 -14.621 1.00 42.06 73 SER A C 1
ATOM 572 O O . SER A 1 73 ? 24.576 10.016 -13.724 1.00 42.06 73 SER A O 1
ATOM 574 N N . LEU A 1 74 ? 23.791 10.235 -15.823 1.00 37.62 74 LEU A N 1
ATOM 575 C CA . LEU A 1 74 ? 24.557 9.180 -16.491 1.00 37.62 74 LEU A CA 1
ATOM 576 C C . LEU A 1 74 ? 24.446 9.349 -18.016 1.00 37.62 74 LEU A C 1
ATOM 578 O O . LEU A 1 74 ? 23.476 9.911 -18.520 1.00 37.62 74 LEU A O 1
ATOM 582 N N . ASP A 1 75 ? 25.493 8.941 -18.725 1.00 48.25 75 ASP A N 1
ATOM 583 C CA . ASP A 1 75 ? 25.749 9.275 -20.131 1.00 48.25 75 ASP A CA 1
ATOM 584 C C . ASP A 1 75 ? 24.961 8.374 -21.103 1.00 48.25 75 ASP A C 1
ATOM 586 O O . ASP A 1 75 ? 24.878 7.173 -20.851 1.00 48.25 75 ASP A O 1
ATOM 590 N N . LEU A 1 76 ? 24.434 8.932 -22.209 1.00 43.00 76 LEU A N 1
ATOM 591 C CA . LEU A 1 76 ? 24.214 8.250 -23.503 1.00 43.00 76 LEU A CA 1
ATOM 592 C C . LEU A 1 76 ? 23.624 9.191 -24.588 1.00 43.00 76 LEU A C 1
ATOM 594 O O . LEU A 1 76 ? 22.483 9.627 -24.503 1.00 43.00 76 LEU A O 1
ATOM 598 N N . VAL A 1 77 ? 24.385 9.358 -25.679 1.00 46.41 77 VAL A N 1
ATOM 599 C CA . VAL A 1 77 ? 23.979 9.786 -27.045 1.00 46.41 77 VAL A CA 1
ATOM 600 C C . VAL A 1 77 ? 23.425 11.212 -27.247 1.00 46.41 77 VAL A C 1
ATOM 602 O O . VAL A 1 77 ? 22.369 11.609 -26.772 1.00 46.41 77 VAL A O 1
ATOM 605 N N . LYS A 1 78 ? 24.095 11.954 -28.141 1.00 53.84 78 LYS A N 1
ATOM 606 C CA . LYS A 1 78 ? 23.629 13.235 -28.699 1.00 53.84 78 LYS A CA 1
ATOM 607 C C . LYS A 1 78 ? 22.528 13.033 -29.750 1.00 53.84 78 LYS A C 1
ATOM 609 O O . LYS A 1 78 ? 22.759 12.339 -30.741 1.00 53.84 78 LYS A O 1
ATOM 614 N N . LYS A 1 79 ? 21.442 13.802 -29.664 1.00 42.16 79 LYS A N 1
ATOM 615 C CA . LYS A 1 79 ? 20.683 14.277 -30.838 1.00 42.16 79 LYS A CA 1
ATOM 616 C C . LYS A 1 79 ? 20.215 15.720 -30.606 1.00 42.16 79 LYS A C 1
ATOM 618 O O . LYS A 1 79 ? 20.289 16.208 -29.484 1.00 42.16 79 LYS A O 1
ATOM 623 N N . LYS A 1 80 ? 19.877 16.423 -31.690 1.00 44.12 80 LYS A N 1
ATOM 624 C CA . LYS A 1 80 ? 19.533 17.855 -31.678 1.00 44.12 80 LYS A CA 1
ATOM 625 C C . LYS A 1 80 ? 18.038 18.074 -31.460 1.00 44.12 80 LYS A C 1
ATOM 627 O O . LYS A 1 80 ? 17.244 17.179 -31.734 1.00 44.12 80 LYS A O 1
ATOM 632 N N . GLU A 1 81 ? 17.712 19.279 -31.015 1.00 48.56 81 GLU A N 1
ATOM 633 C CA . GLU A 1 81 ? 16.357 19.769 -30.777 1.00 48.56 81 GLU A CA 1
ATOM 634 C C . GLU A 1 81 ? 15.633 20.207 -32.068 1.00 48.56 81 GLU A C 1
ATOM 636 O O . GLU A 1 81 ? 16.248 20.416 -33.117 1.00 48.56 81 GLU A O 1
ATOM 641 N N . ASP A 1 82 ? 14.327 20.403 -31.881 1.00 48.62 82 ASP A N 1
ATOM 642 C CA . ASP A 1 82 ? 13.372 21.220 -32.632 1.00 48.62 82 ASP A CA 1
ATOM 643 C C . ASP A 1 82 ? 12.646 20.721 -33.899 1.00 48.62 82 ASP A C 1
ATOM 645 O O . ASP A 1 82 ? 13.216 20.364 -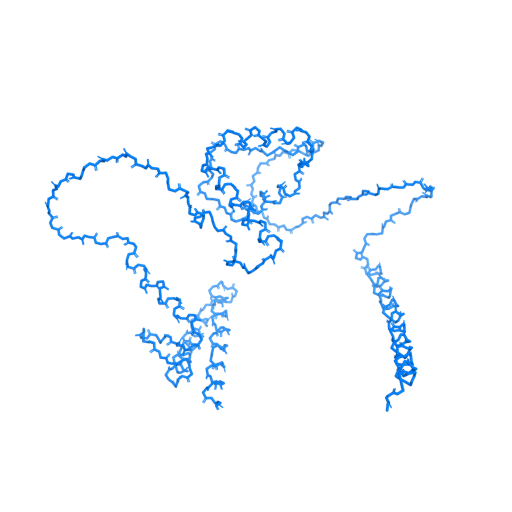34.931 1.00 48.62 82 ASP A O 1
ATOM 649 N N . LYS A 1 83 ? 11.327 20.957 -33.790 1.00 44.84 83 LYS A N 1
ATOM 650 C CA . LYS A 1 83 ? 10.205 20.909 -34.743 1.00 44.84 83 LYS A CA 1
ATOM 651 C C . LYS A 1 83 ? 9.520 19.555 -34.947 1.00 44.84 83 LYS A C 1
ATOM 653 O O . LYS A 1 83 ? 10.133 18.538 -35.241 1.00 44.84 83 LYS A O 1
ATOM 658 N N . ASP A 1 84 ? 8.201 19.625 -34.774 1.00 42.38 84 ASP A N 1
ATOM 659 C CA . ASP A 1 84 ? 7.183 18.595 -34.965 1.00 42.38 84 ASP A CA 1
ATOM 660 C C . ASP A 1 84 ? 7.434 17.282 -34.204 1.00 42.38 84 ASP A C 1
ATOM 662 O O . ASP A 1 84 ? 7.591 16.210 -34.791 1.00 42.38 84 ASP A O 1
ATOM 666 N N . ASN A 1 85 ? 7.366 17.360 -32.866 1.00 45.00 85 ASN A N 1
ATOM 667 C CA . ASN A 1 85 ? 7.283 16.213 -31.946 1.00 45.00 85 ASN A CA 1
ATOM 668 C C . ASN A 1 85 ? 5.948 15.445 -32.097 1.00 45.00 85 ASN A C 1
ATOM 670 O O . ASN A 1 85 ? 5.168 15.295 -31.156 1.00 45.00 85 ASN A O 1
ATOM 674 N N . LYS A 1 86 ? 5.681 14.915 -33.293 1.00 51.38 86 LYS A N 1
ATOM 675 C CA . LYS A 1 86 ? 4.632 13.922 -33.522 1.00 51.38 86 LYS A CA 1
ATOM 676 C C . LYS A 1 86 ? 4.992 12.670 -32.723 1.00 51.38 86 LYS A C 1
ATOM 678 O O . LYS A 1 86 ? 5.899 11.944 -33.117 1.00 51.38 86 LYS A O 1
ATOM 683 N N . PHE A 1 87 ? 4.296 12.452 -31.607 1.00 51.69 87 PHE A N 1
ATOM 684 C CA . PHE A 1 87 ? 4.619 11.445 -30.591 1.00 51.69 87 PHE A CA 1
ATOM 685 C C . PHE A 1 87 ? 4.870 10.048 -31.193 1.00 51.69 87 PHE A C 1
ATOM 687 O O . PHE A 1 87 ? 3.941 9.303 -31.508 1.00 51.69 87 PHE A O 1
ATOM 694 N N . SER A 1 88 ? 6.147 9.701 -31.372 1.00 58.50 88 SER A N 1
ATOM 695 C CA . SER A 1 88 ? 6.592 8.463 -32.008 1.00 58.50 88 SER A CA 1
ATOM 696 C C . SER A 1 88 ? 7.065 7.470 -30.950 1.00 58.50 88 SER A C 1
ATOM 698 O O . SER A 1 88 ? 8.239 7.455 -30.575 1.00 58.50 88 SER A O 1
ATOM 700 N N . TYR A 1 89 ? 6.151 6.634 -30.460 1.00 65.81 89 TYR A N 1
ATOM 701 C CA . TYR A 1 89 ? 6.517 5.531 -29.578 1.00 65.81 89 TYR A CA 1
ATOM 702 C C . TYR A 1 89 ? 7.113 4.381 -30.402 1.00 65.81 89 TYR A C 1
ATOM 704 O O . TYR A 1 89 ? 6.388 3.660 -31.090 1.00 65.81 89 TYR A O 1
ATOM 712 N N . GLU A 1 90 ? 8.436 4.213 -30.354 1.00 68.94 90 GLU A N 1
ATOM 713 C CA . GLU A 1 90 ? 9.102 3.047 -30.940 1.00 68.94 90 GLU A CA 1
ATOM 714 C C . GLU A 1 90 ? 8.726 1.794 -30.135 1.00 68.94 90 GLU A C 1
ATOM 716 O O . GLU A 1 90 ? 9.193 1.593 -29.014 1.00 68.94 90 GLU A O 1
ATOM 721 N N . ILE A 1 91 ? 7.861 0.946 -30.700 1.00 74.50 91 ILE A N 1
ATOM 722 C CA . ILE A 1 91 ? 7.523 -0.356 -30.113 1.00 74.50 91 ILE A CA 1
ATOM 723 C C . ILE A 1 91 ? 8.782 -1.238 -30.190 1.00 74.50 91 ILE A C 1
ATOM 725 O O . ILE A 1 91 ? 9.230 -1.541 -31.299 1.00 74.50 91 ILE A O 1
ATOM 729 N N . PRO A 1 92 ? 9.372 -1.670 -29.060 1.00 73.88 92 PRO A N 1
ATOM 730 C CA . PRO A 1 92 ? 10.603 -2.447 -29.094 1.00 73.88 92 PRO A CA 1
ATOM 731 C C . PRO A 1 92 ? 10.335 -3.848 -29.657 1.00 73.88 92 PRO A C 1
ATOM 733 O O . PRO A 1 92 ? 9.502 -4.582 -29.130 1.00 73.88 92 PRO A O 1
ATOM 736 N N . GLU A 1 93 ? 11.101 -4.262 -30.675 1.00 79.25 93 GLU A N 1
ATOM 737 C CA . GLU A 1 93 ? 10.977 -5.581 -31.334 1.00 79.25 93 GLU A CA 1
ATOM 738 C C . GLU A 1 93 ? 11.073 -6.781 -30.373 1.00 79.25 93 GLU A C 1
ATOM 740 O O . GLU A 1 93 ? 10.715 -7.907 -30.723 1.00 79.25 93 GLU A O 1
ATOM 745 N N . LYS A 1 94 ? 11.633 -6.571 -29.176 1.00 81.62 94 LYS A N 1
ATOM 746 C CA . LYS A 1 94 ? 11.826 -7.584 -28.138 1.00 81.62 94 LYS A CA 1
ATOM 747 C C . LYS A 1 94 ? 11.436 -6.994 -26.793 1.00 81.62 94 LYS A C 1
ATOM 749 O O . LYS A 1 94 ? 11.995 -5.983 -26.373 1.00 81.62 94 LYS A O 1
ATOM 754 N N . MET A 1 95 ? 10.515 -7.665 -26.106 1.00 77.56 95 MET A N 1
ATOM 755 C CA . MET A 1 95 ? 10.057 -7.268 -24.777 1.00 77.56 95 MET A CA 1
ATOM 756 C C . MET A 1 95 ? 11.250 -7.207 -23.798 1.00 77.56 95 MET A C 1
ATOM 758 O O . MET A 1 95 ? 12.016 -8.177 -23.714 1.00 77.56 95 MET A O 1
ATOM 762 N N . PRO A 1 96 ? 11.458 -6.093 -23.071 1.00 79.50 96 PRO A N 1
ATOM 763 C CA . PRO A 1 96 ? 12.567 -5.979 -22.133 1.00 79.50 96 PRO A CA 1
ATOM 764 C C . PRO A 1 96 ? 12.362 -6.944 -20.960 1.00 79.50 96 PRO A C 1
ATOM 766 O O . PRO A 1 96 ? 11.315 -6.953 -20.321 1.00 79.50 96 PRO A O 1
ATOM 769 N N . LYS A 1 97 ? 13.386 -7.748 -20.645 1.00 80.88 97 LYS A N 1
ATOM 770 C CA . LYS A 1 97 ? 13.307 -8.792 -19.600 1.00 80.88 97 LYS A CA 1
ATOM 771 C C . LYS A 1 97 ? 13.041 -8.255 -18.188 1.00 80.88 97 LYS A C 1
ATOM 773 O O . LYS A 1 97 ? 12.584 -9.008 -17.337 1.00 80.88 97 LYS A O 1
ATOM 778 N N . ASN A 1 98 ? 13.345 -6.979 -17.954 1.00 82.44 98 ASN A N 1
ATOM 779 C CA . ASN A 1 98 ? 13.250 -6.309 -16.662 1.00 82.44 98 ASN A CA 1
ATOM 780 C C . ASN A 1 98 ? 12.365 -5.058 -16.803 1.00 82.44 98 ASN A C 1
ATOM 782 O O . ASN A 1 98 ? 12.889 -3.946 -16.833 1.00 82.44 98 ASN A O 1
ATOM 786 N N . VAL A 1 99 ? 11.045 -5.230 -16.920 1.00 85.31 99 VAL A N 1
ATOM 787 C CA . VAL A 1 99 ? 10.092 -4.106 -16.861 1.00 85.31 99 VAL A CA 1
ATOM 788 C C . VAL A 1 99 ? 10.061 -3.561 -15.431 1.00 85.31 99 VAL A C 1
ATOM 790 O O . VAL A 1 99 ? 9.810 -4.312 -14.488 1.00 85.31 99 VAL A O 1
ATOM 793 N N . GLN A 1 100 ? 10.308 -2.265 -15.249 1.00 89.31 100 GLN A N 1
ATOM 794 C CA . GLN A 1 100 ? 10.167 -1.585 -13.962 1.00 89.31 100 GLN A CA 1
ATOM 795 C C . GLN A 1 100 ? 8.822 -0.861 -13.865 1.00 89.31 100 GLN A C 1
ATOM 797 O O . GLN A 1 100 ? 8.257 -0.404 -14.856 1.00 89.31 100 GLN A O 1
ATOM 802 N N . PHE A 1 101 ? 8.346 -0.641 -12.636 1.00 85.06 101 PHE A N 1
ATOM 803 C CA . PHE A 1 101 ? 7.143 0.163 -12.380 1.00 85.06 101 PHE A CA 1
ATOM 804 C C . PHE A 1 101 ? 7.227 1.586 -12.973 1.00 85.06 101 PHE A C 1
ATOM 806 O O . PHE A 1 101 ? 6.213 2.154 -13.370 1.00 85.06 101 PHE A O 1
ATOM 813 N N . LYS A 1 102 ? 8.439 2.151 -13.088 1.00 86.88 102 LYS A N 1
ATOM 814 C CA . LYS A 1 102 ? 8.677 3.443 -13.755 1.00 86.88 102 LYS A CA 1
ATOM 815 C C . LYS A 1 102 ? 8.298 3.419 -15.238 1.00 86.88 102 LYS A C 1
ATOM 817 O O . LYS A 1 102 ? 7.744 4.399 -15.727 1.00 86.88 102 LYS A O 1
ATOM 822 N N . ASP A 1 103 ? 8.559 2.308 -15.922 1.00 86.50 103 ASP A N 1
ATOM 823 C CA . ASP A 1 103 ? 8.298 2.148 -17.354 1.00 86.50 103 ASP A CA 1
ATOM 824 C C . ASP A 1 103 ? 6.787 2.042 -17.599 1.00 86.50 103 ASP A C 1
ATOM 826 O O . ASP A 1 103 ? 6.245 2.730 -18.463 1.00 86.50 103 ASP A O 1
ATOM 830 N N . VAL A 1 104 ? 6.092 1.272 -16.751 1.00 85.00 104 VAL A N 1
ATOM 831 C CA . VAL A 1 104 ? 4.621 1.164 -16.734 1.00 85.00 104 VAL A CA 1
ATOM 832 C C . VAL A 1 104 ? 3.972 2.522 -16.452 1.00 85.00 104 VAL A C 1
ATOM 834 O O . VAL A 1 104 ? 3.035 2.916 -17.141 1.00 85.00 104 VAL A O 1
ATOM 837 N N . LEU A 1 105 ? 4.487 3.281 -15.479 1.00 85.25 105 LEU A N 1
ATOM 838 C CA . LEU A 1 105 ? 3.980 4.617 -15.150 1.00 85.25 105 LEU A CA 1
ATOM 839 C C . LEU A 1 105 ? 4.228 5.626 -16.286 1.00 85.25 105 LEU A C 1
ATOM 841 O O . LEU A 1 105 ? 3.380 6.480 -16.545 1.00 85.25 105 LEU A O 1
ATOM 845 N N . HIS A 1 106 ? 5.350 5.514 -17.003 1.00 85.75 106 HIS A N 1
ATOM 846 C CA . HIS A 1 106 ? 5.618 6.321 -18.193 1.00 85.75 106 HIS A CA 1
ATOM 847 C C . HIS A 1 106 ? 4.663 5.971 -19.348 1.00 85.75 106 HIS A C 1
ATOM 849 O O . HIS A 1 106 ? 4.077 6.877 -19.939 1.00 85.75 106 HIS A O 1
ATOM 855 N N . GLN A 1 107 ? 4.428 4.679 -19.612 1.00 84.88 107 GLN A N 1
ATOM 856 C CA . GLN A 1 107 ? 3.445 4.211 -20.600 1.00 84.88 107 GLN A CA 1
ATOM 857 C C . GLN A 1 107 ? 2.012 4.649 -20.256 1.00 84.88 107 GLN A C 1
ATOM 859 O O . GLN A 1 107 ? 1.291 5.117 -21.135 1.00 84.88 107 GLN A O 1
ATOM 864 N N . LEU A 1 108 ? 1.603 4.563 -18.986 1.00 84.94 108 LEU A N 1
ATOM 865 C CA . LEU A 1 108 ? 0.273 4.987 -18.534 1.00 84.94 108 LEU A CA 1
ATOM 866 C C . LEU A 1 108 ? 0.067 6.501 -18.695 1.00 84.94 108 LEU A C 1
ATOM 868 O O . LEU A 1 108 ? -0.994 6.937 -19.143 1.00 84.94 108 LEU A O 1
ATOM 872 N N . ASN A 1 109 ? 1.088 7.305 -18.384 1.00 82.44 109 ASN A N 1
ATOM 873 C CA . ASN A 1 109 ? 1.048 8.749 -18.618 1.00 82.44 109 ASN A CA 1
ATOM 874 C C . ASN A 1 109 ? 0.981 9.078 -20.117 1.00 82.44 109 ASN A C 1
ATOM 876 O O . ASN A 1 109 ? 0.160 9.905 -20.503 1.00 82.44 109 ASN A O 1
ATOM 880 N N . ALA A 1 110 ? 1.770 8.397 -20.955 1.00 84.19 110 ALA A N 1
ATOM 881 C CA . ALA A 1 110 ? 1.731 8.554 -22.410 1.00 84.19 110 ALA A CA 1
ATOM 882 C C . ALA A 1 110 ? 0.368 8.173 -23.018 1.00 84.19 110 ALA A C 1
ATOM 884 O O . ALA A 1 110 ? -0.109 8.845 -23.928 1.00 84.19 110 ALA A O 1
ATOM 885 N N . LEU A 1 111 ? -0.285 7.130 -22.492 1.00 85.94 111 LEU A N 1
ATOM 886 C CA . LEU A 1 111 ? -1.641 6.737 -22.884 1.00 85.94 111 LEU A CA 1
ATOM 887 C C . LEU A 1 111 ? -2.677 7.787 -22.452 1.00 85.94 111 LEU A C 1
ATOM 889 O O . LEU A 1 111 ? -3.583 8.103 -23.219 1.00 85.94 111 LEU A O 1
ATOM 893 N N . ARG A 1 112 ? -2.523 8.376 -21.257 1.00 85.12 112 ARG A N 1
ATOM 894 C CA . ARG A 1 112 ? -3.378 9.474 -20.773 1.00 85.12 112 ARG A CA 1
ATOM 895 C C . ARG A 1 112 ? -3.214 10.765 -21.588 1.00 85.12 112 ARG A C 1
ATOM 897 O O . ARG A 1 112 ? -4.191 11.493 -21.735 1.00 85.12 112 ARG A O 1
ATOM 904 N N . SER A 1 113 ? -2.016 11.056 -22.094 1.00 85.88 113 SER A N 1
ATOM 905 C CA . SER A 1 113 ? -1.731 12.196 -22.983 1.00 85.88 113 SER A CA 1
ATOM 906 C C . SER A 1 113 ? -1.803 11.836 -24.475 1.00 85.88 113 SER A C 1
ATOM 908 O O . SER A 1 113 ? -1.246 12.554 -25.305 1.00 85.88 113 SER A O 1
ATOM 910 N N . GLY A 1 114 ? -2.400 10.692 -24.819 1.00 86.06 114 GLY A N 1
ATOM 911 C CA . GLY A 1 114 ? -2.469 10.193 -26.189 1.00 86.06 114 GLY A CA 1
ATOM 912 C C . GLY A 1 114 ? -3.477 10.940 -27.067 1.00 86.06 114 GLY A C 1
ATOM 913 O O . GLY A 1 114 ? -4.271 11.754 -26.597 1.00 86.06 114 GLY A O 1
ATOM 914 N N . ALA A 1 115 ? -3.469 10.616 -28.363 1.00 85.56 115 ALA A N 1
ATOM 915 C CA . ALA A 1 115 ? -4.483 11.089 -29.304 1.00 85.56 115 ALA A CA 1
ATOM 916 C C . ALA A 1 115 ? -5.896 10.634 -28.888 1.00 85.56 115 ALA A C 1
ATOM 918 O O . ALA A 1 115 ? -6.073 9.606 -28.227 1.00 85.56 115 ALA A O 1
ATOM 919 N N . SER A 1 116 ? -6.912 11.405 -29.268 1.00 86.00 116 SER A N 1
ATOM 920 C CA . SER A 1 116 ? -8.257 11.258 -28.721 1.00 86.00 116 SER A CA 1
ATOM 921 C C . SER A 1 116 ? -8.936 9.983 -29.236 1.00 86.00 116 SER A C 1
ATOM 923 O O . SER A 1 116 ? -8.966 9.688 -30.428 1.00 86.00 116 SER A O 1
ATOM 925 N N . THR A 1 117 ? -9.572 9.225 -28.340 1.00 85.69 117 THR A N 1
ATOM 926 C CA . THR A 1 117 ? -10.351 8.025 -28.708 1.00 85.69 117 THR A CA 1
ATOM 927 C C . THR A 1 117 ? -11.638 8.346 -29.482 1.00 85.69 117 THR A C 1
ATOM 929 O O . THR A 1 117 ? -12.312 7.431 -29.964 1.00 85.69 117 THR A O 1
ATOM 932 N N . LYS A 1 118 ? -11.981 9.635 -29.630 1.00 88.69 118 LYS A N 1
ATOM 933 C CA . LYS A 1 118 ? -13.036 10.116 -30.535 1.00 88.69 118 LYS A CA 1
ATOM 934 C C . LYS A 1 118 ? -12.553 10.202 -31.989 1.00 88.69 118 LYS A C 1
ATOM 936 O O . LYS A 1 118 ? -13.390 10.223 -32.890 1.00 88.69 118 LYS A O 1
ATOM 941 N N . ASP A 1 119 ? -11.242 10.236 -32.221 1.00 94.06 119 ASP A N 1
ATOM 942 C CA . ASP A 1 119 ? -10.652 10.476 -33.536 1.00 94.06 119 ASP A CA 1
ATOM 943 C C . ASP A 1 119 ? -10.799 9.215 -34.401 1.00 94.06 119 ASP A C 1
ATOM 945 O O . ASP A 1 119 ? -10.495 8.101 -33.961 1.00 94.06 119 ASP A O 1
ATOM 949 N N . SER A 1 120 ? -11.274 9.375 -35.641 1.00 91.56 120 SER A N 1
ATOM 950 C CA . SER A 1 120 ? -11.612 8.251 -36.533 1.00 91.56 120 SER A CA 1
ATOM 951 C C . SER A 1 120 ? -10.446 7.276 -36.719 1.00 91.56 120 SER A C 1
ATOM 953 O O . SER A 1 120 ? -10.622 6.065 -36.582 1.00 91.56 120 SER A O 1
ATOM 955 N N . ASP A 1 121 ? -9.247 7.801 -36.968 1.00 91.38 121 ASP A N 1
ATOM 956 C CA . ASP A 1 121 ? -8.063 7.005 -37.295 1.00 91.38 121 ASP A CA 1
ATOM 957 C C . ASP A 1 121 ? -7.533 6.246 -36.069 1.00 91.38 121 ASP A C 1
ATOM 959 O O . ASP A 1 121 ? -7.180 5.069 -36.165 1.00 91.38 121 ASP A O 1
ATOM 963 N N . VAL A 1 122 ? -7.560 6.885 -34.892 1.00 90.19 122 VAL A N 1
ATOM 964 C CA . VAL A 1 122 ? -7.212 6.264 -33.601 1.00 90.19 122 VAL A CA 1
ATOM 965 C C . VAL A 1 122 ? -8.196 5.140 -33.289 1.00 90.19 122 VAL A C 1
ATOM 967 O O . VAL A 1 122 ? -7.791 4.020 -32.975 1.00 90.19 122 VAL A O 1
ATOM 970 N N . LYS A 1 123 ? -9.498 5.401 -33.449 1.00 91.38 123 LYS A N 1
ATOM 971 C CA . LYS A 1 123 ? -10.561 4.416 -33.234 1.00 91.38 123 LYS A CA 1
ATOM 972 C C . LYS A 1 123 ? -10.467 3.234 -34.203 1.00 91.38 123 LYS A C 1
ATOM 974 O O . LYS A 1 123 ? -10.637 2.097 -33.773 1.00 91.38 123 LYS A O 1
ATOM 979 N N . GLN A 1 124 ? -10.167 3.469 -35.481 1.00 94.56 124 GLN A N 1
ATOM 980 C CA . GLN A 1 124 ? -9.945 2.404 -36.467 1.00 94.56 124 GLN A CA 1
ATOM 981 C C . GLN A 1 124 ? -8.678 1.593 -36.165 1.00 94.56 124 GLN A C 1
ATOM 983 O O . GLN A 1 124 ? -8.702 0.369 -36.285 1.00 94.56 124 GLN A O 1
ATOM 988 N N . GLY A 1 125 ? -7.595 2.243 -35.726 1.00 91.38 125 GLY A N 1
ATOM 989 C CA . GLY A 1 125 ? -6.377 1.568 -35.275 1.00 91.38 125 GLY A CA 1
ATOM 990 C C . GLY A 1 125 ? -6.626 0.660 -34.068 1.00 91.38 125 GLY A C 1
ATOM 991 O O . GLY A 1 125 ? -6.232 -0.506 -34.089 1.00 91.38 125 GLY A O 1
ATOM 992 N N . LEU A 1 126 ? -7.343 1.161 -33.057 1.00 91.44 126 LEU A N 1
ATOM 993 C CA . LEU A 1 126 ? -7.723 0.401 -31.863 1.00 91.44 126 LEU A CA 1
ATOM 994 C C . LEU A 1 126 ? -8.682 -0.754 -32.179 1.00 91.44 126 LEU A C 1
ATOM 996 O O . LEU A 1 126 ? -8.470 -1.852 -31.672 1.00 91.44 126 LEU A O 1
ATOM 1000 N N . LEU A 1 127 ? -9.686 -0.546 -33.040 1.00 93.62 127 LEU A N 1
ATOM 1001 C CA . LEU A 1 127 ? -10.578 -1.618 -33.501 1.00 93.62 127 LEU A CA 1
ATOM 1002 C C . LEU A 1 127 ? -9.798 -2.703 -34.246 1.00 93.62 127 LEU A C 1
ATOM 1004 O O . LEU A 1 127 ? -9.896 -3.869 -33.891 1.00 93.62 127 LEU A O 1
ATOM 1008 N N . LYS A 1 128 ? -8.947 -2.326 -35.208 1.00 96.25 128 LYS A N 1
ATOM 1009 C CA . LYS A 1 128 ? -8.119 -3.283 -35.953 1.00 96.25 128 LYS A CA 1
ATOM 1010 C C . LYS A 1 128 ? -7.139 -4.033 -35.047 1.00 96.25 128 LYS A C 1
ATOM 1012 O O . LYS A 1 128 ? -6.879 -5.206 -35.290 1.00 96.25 128 LYS A O 1
ATOM 1017 N N . TYR A 1 129 ? -6.575 -3.385 -34.028 1.00 94.12 129 TYR A N 1
ATOM 1018 C CA . TYR A 1 129 ? -5.757 -4.071 -33.027 1.00 94.12 129 TYR A CA 1
ATOM 1019 C C . TYR A 1 129 ? -6.599 -5.071 -32.227 1.00 94.12 129 TYR A C 1
ATOM 1021 O O . TYR A 1 129 ? -6.252 -6.247 -32.182 1.00 94.12 129 TYR A O 1
ATOM 1029 N N . PHE A 1 130 ? -7.735 -4.626 -31.680 1.00 95.31 130 PHE A N 1
ATOM 1030 C CA . PHE A 1 130 ? -8.643 -5.462 -30.900 1.00 95.31 130 PHE A CA 1
ATOM 1031 C C . PHE A 1 130 ? -9.153 -6.663 -31.700 1.00 95.31 130 PHE A C 1
ATOM 1033 O O . PHE A 1 130 ? -9.091 -7.777 -31.202 1.00 95.31 130 PHE A O 1
ATOM 1040 N N . ASP A 1 131 ? -9.604 -6.483 -32.942 1.00 96.31 131 ASP A N 1
ATOM 1041 C CA . ASP A 1 131 ? -10.162 -7.563 -33.761 1.00 96.31 131 ASP A CA 1
ATOM 1042 C C . ASP A 1 131 ? -9.168 -8.716 -33.975 1.00 96.31 131 ASP A C 1
ATOM 1044 O O . ASP A 1 131 ? -9.590 -9.873 -33.925 1.00 96.31 131 ASP A O 1
ATOM 1048 N N . ASN A 1 132 ? -7.869 -8.412 -34.104 1.00 96.19 132 ASN A N 1
ATOM 1049 C CA . ASN A 1 132 ? -6.786 -9.391 -34.275 1.00 96.19 132 ASN A CA 1
ATOM 1050 C C . ASN A 1 132 ? -6.431 -10.198 -33.009 1.00 96.19 132 ASN A C 1
ATOM 1052 O O . ASN A 1 132 ? -5.699 -11.175 -33.136 1.00 96.19 132 ASN A O 1
ATOM 1056 N N . LEU A 1 133 ? -6.894 -9.800 -31.818 1.00 92.69 133 LEU A N 1
ATOM 1057 C CA . LEU A 1 133 ? -6.636 -10.527 -30.566 1.00 92.69 133 LEU A CA 1
ATOM 1058 C C . LEU A 1 133 ? -7.516 -11.782 -30.443 1.00 92.69 133 LEU A C 1
ATOM 1060 O O . LEU A 1 133 ? -8.667 -11.791 -30.890 1.00 92.69 133 LEU A O 1
ATOM 1064 N N . ASP A 1 134 ? -7.034 -12.817 -29.766 1.00 95.19 134 ASP A N 1
ATOM 1065 C CA . ASP A 1 134 ? -7.835 -14.007 -29.455 1.00 95.19 134 ASP A CA 1
ATOM 1066 C C . ASP A 1 134 ? -8.923 -13.730 -28.393 1.00 95.19 134 ASP A C 1
ATOM 1068 O O . ASP A 1 134 ? -8.939 -12.697 -27.716 1.00 95.19 134 ASP A O 1
ATOM 1072 N N . SER A 1 135 ? -9.878 -14.658 -28.232 1.00 90.50 135 SER A N 1
ATOM 1073 C CA . SER A 1 135 ? -10.989 -14.533 -27.263 1.00 90.50 135 SER A CA 1
ATOM 1074 C C . SER A 1 135 ? -10.527 -14.293 -25.828 1.00 90.50 135 SER A C 1
ATOM 1076 O O . SER A 1 135 ? -11.221 -13.637 -25.049 1.00 90.50 135 SER A O 1
ATOM 1078 N N . ASP A 1 136 ? -9.373 -14.851 -25.486 1.00 88.38 136 ASP A N 1
ATOM 1079 C CA . ASP A 1 136 ? -8.785 -14.832 -24.154 1.00 88.38 136 ASP A CA 1
ATOM 1080 C C . ASP A 1 136 ? -7.970 -13.556 -23.936 1.00 88.38 136 ASP A C 1
ATOM 1082 O O . ASP A 1 136 ? -8.174 -12.871 -22.938 1.00 88.38 136 ASP A O 1
ATOM 1086 N N . GLU A 1 137 ? -7.156 -13.160 -24.917 1.00 90.62 137 GLU A N 1
ATOM 1087 C CA . GLU A 1 137 ? -6.434 -11.882 -24.920 1.00 90.62 137 GLU A CA 1
ATOM 1088 C C . GLU A 1 137 ? -7.401 -10.688 -24.821 1.00 90.62 137 GLU A C 1
ATOM 1090 O O . GLU A 1 137 ? -7.142 -9.726 -24.098 1.00 90.62 137 GLU A O 1
ATOM 1095 N N . LYS A 1 138 ? -8.568 -10.769 -25.479 1.00 92.25 138 LYS A N 1
ATOM 1096 C CA . LYS A 1 138 ? -9.655 -9.779 -25.364 1.00 92.25 138 LYS A CA 1
ATOM 1097 C C . LYS A 1 138 ? -10.199 -9.659 -23.934 1.00 92.25 138 LYS A C 1
ATOM 1099 O O . LYS A 1 138 ? -10.546 -8.556 -23.512 1.00 92.25 138 LYS A O 1
ATOM 1104 N N . GLN A 1 139 ? -10.265 -10.763 -23.186 1.00 87.12 139 GLN A N 1
ATOM 1105 C CA . GLN A 1 139 ? -10.682 -10.771 -21.776 1.00 87.12 139 GLN A CA 1
ATOM 1106 C C . GLN A 1 139 ? -9.567 -10.258 -20.853 1.00 87.12 139 GLN A C 1
ATOM 1108 O O . GLN A 1 139 ? -9.841 -9.458 -19.961 1.00 87.12 139 GLN A O 1
ATOM 1113 N N . GLU A 1 140 ? -8.316 -10.655 -21.088 1.00 89.12 140 GLU A N 1
ATOM 1114 C CA . GLU A 1 140 ? -7.152 -10.223 -20.303 1.00 89.12 140 GLU A CA 1
ATOM 1115 C C . GLU A 1 140 ? -6.889 -8.715 -20.457 1.00 89.12 140 GLU A C 1
ATOM 1117 O O . GLU A 1 140 ? -6.726 -8.009 -19.457 1.00 89.12 140 GLU A O 1
ATOM 1122 N N . LEU A 1 141 ? -6.964 -8.185 -21.685 1.00 90.56 141 LEU A N 1
ATOM 1123 C CA . LEU A 1 141 ? -6.893 -6.748 -21.969 1.00 90.56 141 LEU A CA 1
ATOM 1124 C C . LEU A 1 141 ? -8.018 -5.974 -21.265 1.00 90.56 141 LEU A C 1
ATOM 1126 O O . LEU A 1 141 ? -7.765 -4.925 -20.668 1.00 90.56 141 LEU A O 1
ATOM 1130 N N . PHE A 1 142 ? -9.250 -6.494 -21.294 1.00 90.31 142 PHE A N 1
ATOM 1131 C CA . PHE A 1 142 ? -10.376 -5.883 -20.587 1.00 90.31 142 PHE A CA 1
ATOM 1132 C C . PHE A 1 142 ? -10.166 -5.891 -19.063 1.00 90.31 142 PHE A C 1
ATOM 1134 O O . PHE A 1 142 ? -10.386 -4.865 -18.421 1.00 90.31 142 PHE A O 1
ATOM 1141 N N . SER A 1 143 ? -9.674 -6.998 -18.492 1.00 88.62 143 SER A N 1
ATOM 1142 C CA . SER A 1 143 ? -9.360 -7.105 -17.060 1.00 88.62 143 SER A CA 1
ATOM 1143 C C . SER A 1 143 ? -8.299 -6.096 -16.632 1.00 88.62 143 SER A C 1
ATOM 1145 O O . SER A 1 143 ? -8.488 -5.368 -15.660 1.00 88.62 143 SER A O 1
ATOM 1147 N N . MET A 1 144 ? -7.205 -6.000 -17.393 1.00 89.06 144 MET A N 1
ATOM 1148 C CA . MET A 1 144 ? -6.123 -5.050 -17.138 1.00 89.06 144 MET A CA 1
ATOM 1149 C C . MET A 1 144 ? -6.628 -3.598 -17.176 1.00 89.06 144 MET A C 1
ATOM 1151 O O . MET A 1 144 ? -6.308 -2.803 -16.291 1.00 89.06 144 MET A O 1
ATOM 1155 N N . MET A 1 145 ? -7.455 -3.250 -18.167 1.00 88.62 145 MET A N 1
ATOM 1156 C CA . MET A 1 145 ? -8.044 -1.911 -18.276 1.00 88.62 145 MET A CA 1
ATOM 1157 C C . MET A 1 145 ? -9.040 -1.616 -17.144 1.00 88.62 145 MET A C 1
ATOM 1159 O O . MET A 1 145 ? -9.048 -0.498 -16.626 1.00 88.62 145 MET A O 1
ATOM 1163 N N . ALA A 1 146 ? -9.828 -2.604 -16.708 1.00 84.94 146 ALA A N 1
ATOM 1164 C CA . ALA A 1 146 ? -10.723 -2.475 -15.559 1.00 84.94 146 ALA A CA 1
ATOM 1165 C C . ALA A 1 146 ? -9.946 -2.259 -14.247 1.00 84.94 146 ALA A C 1
ATOM 1167 O O . ALA A 1 146 ? -10.272 -1.342 -13.495 1.00 84.94 146 ALA A O 1
ATOM 1168 N N . GLY A 1 147 ? -8.875 -3.024 -14.009 1.00 86.12 147 GLY A N 1
ATOM 1169 C CA . GLY A 1 147 ? -7.987 -2.847 -12.855 1.00 86.12 147 GLY A CA 1
ATOM 1170 C C . GLY A 1 147 ? -7.379 -1.442 -12.794 1.00 86.12 147 GLY A C 1
ATOM 1171 O O . GLY A 1 147 ? -7.482 -0.764 -11.768 1.00 86.12 147 GLY A O 1
ATOM 1172 N N . PHE A 1 148 ? -6.830 -0.946 -13.911 1.00 85.38 148 PHE A N 1
ATOM 1173 C CA . PHE A 1 148 ? -6.335 0.433 -13.988 1.00 85.38 148 PHE A CA 1
ATOM 1174 C C . PHE A 1 148 ? -7.441 1.472 -13.750 1.00 85.38 148 PHE A C 1
ATOM 1176 O O . PHE A 1 148 ? -7.202 2.448 -13.037 1.00 85.38 148 PHE A O 1
ATOM 1183 N N . ALA A 1 149 ? -8.651 1.268 -14.282 1.00 83.62 149 ALA A N 1
ATOM 1184 C CA . ALA A 1 149 ? -9.774 2.178 -14.063 1.00 83.62 149 ALA A CA 1
ATOM 1185 C C . ALA A 1 149 ? -10.197 2.247 -12.583 1.00 83.62 149 ALA A C 1
ATOM 1187 O O . ALA A 1 149 ? -10.419 3.348 -12.074 1.00 83.62 149 ALA A O 1
ATOM 1188 N N . THR A 1 150 ? -10.257 1.118 -11.868 1.00 83.75 150 THR A N 1
ATOM 1189 C CA . THR A 1 150 ? -10.554 1.086 -10.422 1.00 83.75 150 THR A CA 1
ATOM 1190 C C . THR A 1 150 ? -9.510 1.872 -9.624 1.00 83.75 150 THR A C 1
ATOM 1192 O O . THR A 1 150 ? -9.869 2.748 -8.831 1.00 83.75 150 THR A O 1
ATOM 1195 N N . ILE A 1 151 ? -8.221 1.629 -9.895 1.00 84.38 151 ILE A N 1
ATOM 1196 C CA . ILE A 1 151 ? -7.093 2.294 -9.222 1.00 84.38 151 ILE A CA 1
ATOM 1197 C C . ILE A 1 151 ? -7.088 3.805 -9.505 1.00 84.38 151 ILE A C 1
ATOM 1199 O O . ILE A 1 151 ? -6.983 4.611 -8.579 1.00 84.38 151 ILE A O 1
ATOM 1203 N N . MET A 1 152 ? -7.224 4.216 -10.771 1.00 83.06 152 MET A N 1
ATOM 1204 C CA . MET A 1 152 ? -7.166 5.631 -11.163 1.00 83.06 152 MET A CA 1
ATOM 1205 C C . MET A 1 152 ? -8.352 6.443 -10.634 1.00 83.06 152 MET A C 1
ATOM 1207 O O . MET A 1 152 ? -8.167 7.593 -10.234 1.00 83.06 152 MET A O 1
ATOM 1211 N N . ASN A 1 153 ? -9.547 5.848 -10.582 1.00 83.12 153 ASN A N 1
ATOM 1212 C CA . ASN A 1 153 ? -10.746 6.498 -10.048 1.00 83.12 153 ASN A CA 1
ATOM 1213 C C . ASN A 1 153 ? -10.839 6.449 -8.511 1.00 83.12 153 ASN A C 1
ATOM 1215 O O . ASN A 1 153 ? -11.753 7.054 -7.952 1.00 83.12 153 ASN A O 1
ATOM 1219 N N . LYS A 1 154 ? -9.914 5.756 -7.823 1.00 73.00 154 LYS A N 1
ATOM 1220 C CA . LYS A 1 154 ? -9.940 5.513 -6.364 1.00 73.00 154 LYS A CA 1
ATOM 1221 C C . LYS A 1 154 ? -11.261 4.883 -5.890 1.00 73.00 154 LYS A C 1
ATOM 1223 O O . LYS A 1 154 ? -11.770 5.216 -4.822 1.00 73.00 154 LYS A O 1
ATOM 1228 N N . ALA A 1 155 ? -11.836 4.004 -6.709 1.00 60.66 155 ALA A N 1
ATOM 1229 C CA . ALA A 1 155 ? -13.182 3.457 -6.526 1.00 60.66 155 ALA A CA 1
ATOM 1230 C C . ALA A 1 155 ? -13.219 2.202 -5.622 1.00 60.66 155 ALA A C 1
ATOM 1232 O O . ALA A 1 155 ? -14.033 1.308 -5.837 1.00 60.66 155 ALA A O 1
ATOM 1233 N N . GLY A 1 156 ? -12.315 2.136 -4.643 1.00 60.94 156 GLY A N 1
ATOM 1234 C CA . GLY A 1 156 ? -12.061 0.998 -3.758 1.00 60.94 156 GLY A CA 1
ATOM 1235 C C . GLY A 1 156 ? -10.704 1.146 -3.063 1.00 60.94 156 GLY A C 1
ATOM 1236 O O . GLY A 1 156 ? -9.952 2.084 -3.359 1.00 60.94 156 GLY A O 1
ATOM 1237 N N . ASP A 1 157 ? -10.384 0.227 -2.156 1.00 68.75 157 ASP A N 1
ATOM 1238 C CA . ASP A 1 157 ? -9.014 0.030 -1.678 1.00 68.75 157 ASP A CA 1
ATOM 1239 C C . ASP A 1 157 ? -8.172 -0.681 -2.758 1.00 68.75 157 ASP A C 1
ATOM 1241 O O . ASP A 1 157 ? -8.681 -1.191 -3.756 1.00 68.75 157 ASP A O 1
ATOM 1245 N N . VAL A 1 158 ? -6.846 -0.723 -2.585 1.00 67.31 158 VAL A N 1
ATOM 1246 C CA . VAL A 1 158 ? -5.926 -1.308 -3.590 1.00 67.31 158 VAL A CA 1
ATOM 1247 C C . VAL A 1 158 ? -6.188 -2.806 -3.830 1.00 67.31 158 VAL A C 1
ATOM 1249 O O . VAL A 1 158 ? -5.878 -3.314 -4.904 1.00 67.31 158 VAL A O 1
ATOM 1252 N N . GLU A 1 159 ? -6.789 -3.498 -2.858 1.00 75.62 159 GLU A N 1
ATOM 1253 C CA . GLU A 1 159 ? -7.155 -4.920 -2.942 1.00 75.62 159 GLU A CA 1
ATOM 1254 C C . GLU A 1 159 ? -8.495 -5.169 -3.676 1.00 75.62 159 GLU A C 1
ATOM 1256 O O . GLU A 1 159 ? -8.782 -6.310 -4.022 1.00 75.62 159 GLU A O 1
ATOM 1261 N N . ASP A 1 160 ? -9.282 -4.124 -3.984 1.00 74.44 160 ASP A N 1
ATOM 1262 C CA . ASP A 1 160 ? -10.536 -4.228 -4.761 1.00 74.44 160 ASP A CA 1
ATOM 1263 C C . ASP A 1 160 ? -10.310 -4.189 -6.292 1.00 74.44 160 ASP A C 1
ATOM 1265 O O . ASP A 1 160 ? -11.254 -4.311 -7.080 1.00 74.44 160 ASP A O 1
ATOM 1269 N N . ALA A 1 161 ? -9.072 -3.971 -6.748 1.00 76.00 161 ALA A N 1
ATOM 1270 C CA . ALA A 1 161 ? -8.741 -3.894 -8.169 1.00 76.00 161 ALA A CA 1
ATOM 1271 C C . ALA A 1 161 ? -8.633 -5.307 -8.788 1.00 76.00 161 ALA A C 1
ATOM 1273 O O . ALA A 1 161 ? -7.742 -6.060 -8.393 1.00 76.00 161 ALA A O 1
ATOM 1274 N N . PRO A 1 162 ? -9.477 -5.677 -9.776 1.00 72.06 162 PRO A N 1
ATOM 1275 C CA . PRO A 1 162 ? -9.493 -7.033 -10.326 1.00 72.06 162 PRO A CA 1
ATOM 1276 C C . PRO A 1 162 ? -8.176 -7.373 -11.034 1.00 72.06 162 PRO A C 1
ATOM 1278 O O . PRO A 1 162 ? -7.768 -6.681 -11.973 1.00 72.06 162 PRO A O 1
ATOM 1281 N N . MET A 1 163 ? -7.526 -8.459 -10.615 1.00 77.56 163 MET A N 1
ATOM 1282 C CA . MET A 1 163 ? -6.323 -8.969 -11.271 1.00 77.56 163 MET A CA 1
ATOM 1283 C C . MET A 1 163 ? -6.683 -9.763 -12.538 1.00 77.56 163 MET A C 1
ATOM 1285 O O . MET A 1 163 ? -7.786 -10.306 -12.632 1.00 77.56 163 MET A O 1
ATOM 1289 N N . PRO A 1 164 ? -5.768 -9.891 -13.522 1.00 71.69 164 PRO A N 1
ATOM 1290 C CA . PRO A 1 164 ? -6.004 -10.710 -14.717 1.00 71.69 164 PRO A CA 1
ATOM 1291 C C . PRO A 1 164 ? -6.396 -12.164 -14.403 1.00 71.69 164 PRO A C 1
ATOM 1293 O O . PRO A 1 164 ? -7.223 -12.740 -15.106 1.00 71.69 164 PRO A O 1
ATOM 1296 N N . ASP A 1 165 ? -5.856 -12.730 -13.318 1.00 76.50 165 ASP A N 1
ATOM 1297 C CA . ASP A 1 165 ? -6.128 -14.103 -12.872 1.00 76.50 165 ASP A CA 1
ATOM 1298 C C . ASP A 1 165 ? -7.493 -14.281 -12.166 1.00 76.50 165 ASP A C 1
ATOM 1300 O O . ASP A 1 165 ? -7.978 -15.409 -12.039 1.00 76.50 165 ASP A O 1
ATOM 1304 N N . ASP A 1 166 ? -8.148 -13.196 -11.724 1.00 73.12 166 ASP A N 1
ATOM 1305 C CA . ASP A 1 166 ? -9.451 -13.264 -11.038 1.00 73.12 166 ASP A CA 1
ATOM 1306 C C . ASP A 1 166 ? -10.607 -13.572 -12.001 1.00 73.12 166 ASP A C 1
ATOM 1308 O O . ASP A 1 166 ? -11.633 -14.149 -11.604 1.00 73.12 166 ASP A O 1
ATOM 1312 N N . ILE A 1 167 ? -10.453 -13.222 -13.286 1.00 70.00 167 ILE A N 1
ATOM 1313 C CA . ILE A 1 167 ? -11.418 -13.597 -14.318 1.00 70.00 167 ILE A CA 1
ATOM 1314 C C . ILE A 1 167 ? -11.303 -15.100 -14.562 1.00 70.00 167 ILE A C 1
ATOM 1316 O O . ILE A 1 167 ? -10.476 -15.592 -15.328 1.00 70.00 167 ILE A O 1
ATOM 1320 N N . LYS A 1 168 ? -12.213 -15.841 -13.925 1.00 65.06 168 LYS A N 1
ATOM 1321 C CA . LYS A 1 168 ? -12.448 -17.269 -14.160 1.00 65.06 168 LYS A CA 1
ATOM 1322 C C . LYS A 1 168 ? -12.792 -17.501 -15.630 1.00 65.06 168 LYS A C 1
ATOM 1324 O O . LYS A 1 168 ? -13.969 -17.471 -15.995 1.00 65.06 168 LYS A O 1
ATOM 1329 N N . LYS A 1 169 ? -11.761 -17.762 -16.441 1.00 65.12 169 LYS A N 1
ATOM 1330 C CA . LYS A 1 169 ? -11.878 -18.062 -17.870 1.00 65.12 169 LYS A CA 1
ATOM 1331 C C . LYS A 1 169 ? -13.025 -19.053 -18.102 1.00 65.12 169 LYS A C 1
ATOM 1333 O O . LYS A 1 169 ? -13.084 -20.080 -17.408 1.00 65.12 169 LYS A O 1
ATOM 1338 N N . PRO A 1 170 ? -13.965 -18.763 -19.021 1.00 55.88 170 PRO A N 1
ATOM 1339 C CA . PRO A 1 170 ? -15.094 -19.647 -19.273 1.00 55.88 170 PRO A CA 1
ATOM 1340 C C . PRO A 1 170 ? -14.546 -21.004 -19.710 1.00 55.88 170 PRO A C 1
ATOM 1342 O O . PRO A 1 170 ? -13.804 -21.086 -20.684 1.00 55.88 170 PRO A O 1
ATOM 1345 N N . LYS A 1 171 ? -14.865 -22.069 -18.961 1.00 52.66 171 LYS A N 1
ATOM 1346 C CA . LYS A 1 171 ? -14.250 -23.387 -19.171 1.00 52.66 171 LYS A CA 1
ATOM 1347 C C . LYS A 1 171 ? -14.558 -23.921 -20.570 1.00 52.66 171 LYS A C 1
ATOM 1349 O O . LYS A 1 171 ? -15.625 -24.497 -20.795 1.00 52.66 171 LYS A O 1
ATOM 1354 N N . GLY A 1 172 ? -13.592 -23.768 -21.474 1.00 50.94 172 GLY A N 1
ATOM 1355 C CA . GLY A 1 172 ? -13.557 -24.466 -22.748 1.00 50.94 172 GLY A CA 1
ATOM 1356 C C . GLY A 1 172 ? -13.681 -25.972 -22.526 1.00 50.94 172 GLY A C 1
ATOM 1357 O O . GLY A 1 172 ? -13.208 -26.518 -21.525 1.00 50.94 172 GLY A O 1
ATOM 1358 N N . LYS A 1 173 ? -14.366 -26.655 -23.444 1.00 44.84 173 LYS A N 1
ATOM 1359 C CA . LYS A 1 173 ? -14.465 -28.116 -23.419 1.00 44.84 173 LYS A CA 1
ATOM 1360 C C . LYS A 1 173 ? -13.184 -28.710 -23.997 1.00 44.84 173 LYS A C 1
ATOM 1362 O O . LYS A 1 173 ? -13.104 -28.964 -25.193 1.00 44.84 173 LYS A O 1
ATOM 1367 N N . ASP A 1 174 ? -12.197 -28.910 -23.132 1.00 42.50 174 ASP A N 1
ATOM 1368 C CA . ASP A 1 174 ? -10.938 -29.578 -23.469 1.00 42.50 174 ASP A CA 1
ATOM 1369 C C . ASP A 1 174 ? -11.146 -31.089 -23.695 1.00 42.50 174 ASP A C 1
ATOM 1371 O O . ASP A 1 174 ? -10.858 -31.931 -22.841 1.00 42.50 174 ASP A O 1
ATOM 1375 N N . ASP A 1 175 ? -11.641 -31.454 -24.878 1.00 49.25 175 ASP A N 1
ATOM 1376 C CA . ASP A 1 175 ? -11.767 -32.845 -25.339 1.00 49.25 175 ASP A CA 1
ATOM 1377 C C . ASP A 1 175 ? -10.409 -33.441 -25.805 1.00 49.25 175 ASP A C 1
ATOM 1379 O O . ASP A 1 175 ? -10.323 -34.166 -26.797 1.00 49.25 175 ASP A O 1
ATOM 1383 N N . THR A 1 176 ? -9.324 -33.191 -25.055 1.00 43.94 176 THR A N 1
ATOM 1384 C CA . THR A 1 176 ? -7.968 -33.711 -25.344 1.00 43.94 176 THR A CA 1
ATOM 1385 C C . THR A 1 176 ? -7.530 -34.767 -24.319 1.00 43.94 176 THR A C 1
ATOM 1387 O O . THR A 1 176 ? -6.782 -34.522 -23.372 1.00 43.94 176 THR A O 1
ATOM 1390 N N . LYS A 1 177 ? -8.009 -36.000 -24.510 1.00 42.22 177 LYS A N 1
ATOM 1391 C CA . LYS A 1 177 ? -7.883 -37.116 -23.553 1.00 42.22 177 LYS A CA 1
ATOM 1392 C C . LYS A 1 177 ? -6.547 -37.881 -23.649 1.00 42.22 177 LYS A C 1
ATOM 1394 O O . LYS A 1 177 ? -6.511 -39.027 -24.102 1.00 42.22 177 LYS A O 1
ATOM 1399 N N . VAL A 1 178 ? -5.447 -37.279 -23.193 1.00 44.16 178 VAL A N 1
ATOM 1400 C CA . VAL A 1 178 ? -4.126 -37.946 -23.115 1.00 44.16 178 VAL A CA 1
ATOM 1401 C C . VAL A 1 178 ? -4.061 -38.917 -21.923 1.00 44.16 178 VAL A C 1
ATOM 1403 O O . VAL A 1 178 ? -4.477 -38.588 -20.815 1.00 44.16 178 VAL A O 1
ATOM 1406 N N . GLN A 1 179 ? -3.538 -40.131 -22.136 1.00 43.62 179 GLN A N 1
ATOM 1407 C CA . GLN A 1 179 ? -3.441 -41.170 -21.097 1.00 43.62 179 GLN A CA 1
ATOM 1408 C C . GLN A 1 179 ? -2.090 -41.130 -20.349 1.00 43.62 179 GLN A C 1
ATOM 1410 O O . GLN A 1 179 ? -1.049 -40.988 -20.994 1.00 43.62 179 GLN A O 1
ATOM 1415 N N . PRO A 1 180 ? -2.057 -41.328 -19.015 1.00 49.91 180 PRO A N 1
ATOM 1416 C CA . PRO A 1 180 ? -0.814 -41.331 -18.245 1.00 49.91 180 PRO A CA 1
ATOM 1417 C C . PRO A 1 180 ? -0.068 -42.674 -18.339 1.00 49.91 180 PRO A C 1
ATOM 1419 O O . PRO A 1 180 ? -0.557 -43.715 -17.890 1.00 49.91 180 PRO A O 1
ATOM 1422 N N . VAL A 1 181 ? 1.164 -42.651 -18.855 1.00 42.84 181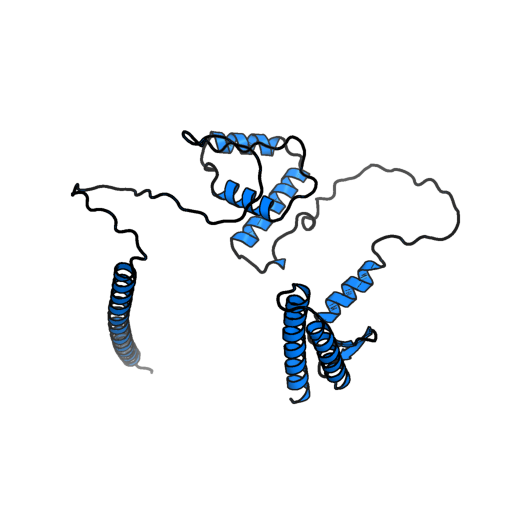 VAL A N 1
ATOM 1423 C CA . VAL A 1 181 ? 2.061 -43.818 -18.861 1.00 42.84 181 VAL A CA 1
ATOM 1424 C C . VAL A 1 181 ? 2.692 -44.001 -17.478 1.00 42.84 181 VAL A C 1
ATOM 1426 O O . VAL A 1 181 ? 3.409 -43.133 -16.986 1.00 42.84 181 VAL A O 1
ATOM 1429 N N . LYS A 1 182 ? 2.461 -45.157 -16.849 1.00 54.47 182 LYS A N 1
ATOM 1430 C CA . LYS A 1 182 ? 3.027 -45.493 -15.533 1.00 54.47 182 LYS A CA 1
ATOM 1431 C C . LYS A 1 182 ? 4.499 -45.910 -15.640 1.00 54.47 182 LYS A C 1
ATOM 1433 O O . LYS A 1 182 ? 4.812 -46.864 -16.349 1.00 54.47 182 LYS A O 1
ATOM 1438 N N . LYS A 1 183 ? 5.368 -45.309 -14.822 1.00 45.59 183 LYS A N 1
ATOM 1439 C CA . LYS A 1 183 ? 6.611 -45.927 -14.322 1.00 45.59 183 LYS A CA 1
ATOM 1440 C C . LYS A 1 183 ? 6.756 -45.636 -12.826 1.00 45.59 183 LYS A C 1
ATOM 1442 O O . LYS A 1 183 ? 6.215 -44.649 -12.339 1.00 45.59 183 LYS A O 1
ATOM 1447 N N . ALA A 1 184 ? 7.431 -46.527 -12.106 1.00 48.25 184 ALA A N 1
ATOM 1448 C CA . ALA A 1 184 ? 7.584 -46.475 -10.652 1.00 48.25 184 ALA A CA 1
ATOM 1449 C C . ALA A 1 184 ? 9.057 -46.293 -10.258 1.00 48.25 184 ALA A C 1
ATOM 1451 O O . ALA A 1 184 ? 9.942 -46.771 -10.966 1.00 48.25 184 ALA A O 1
ATOM 1452 N N . GLY A 1 185 ? 9.306 -45.650 -9.114 1.00 46.19 185 GLY A N 1
ATOM 1453 C CA . GLY A 1 185 ? 10.645 -45.524 -8.536 1.00 46.19 185 GLY A CA 1
ATOM 1454 C C . GLY A 1 185 ? 10.756 -44.408 -7.495 1.00 46.19 185 GLY A C 1
ATOM 1455 O O . GLY A 1 185 ? 10.855 -43.252 -7.868 1.00 46.19 185 GLY A O 1
ATOM 1456 N N . ASN A 1 186 ? 10.775 -44.800 -6.217 1.00 51.12 186 ASN A N 1
ATOM 1457 C CA . ASN A 1 186 ? 11.290 -44.088 -5.035 1.00 51.12 186 ASN A CA 1
ATOM 1458 C C . ASN A 1 186 ? 10.917 -42.606 -4.792 1.00 51.12 186 ASN A C 1
ATOM 1460 O O . ASN A 1 186 ? 11.418 -41.712 -5.456 1.00 51.12 186 ASN A O 1
ATOM 1464 N N . ALA A 1 187 ? 10.205 -42.390 -3.676 1.00 48.16 187 ALA A N 1
ATOM 1465 C CA . ALA A 1 187 ? 10.026 -41.135 -2.927 1.00 48.16 187 ALA A CA 1
ATOM 1466 C C . ALA A 1 187 ? 9.424 -39.923 -3.689 1.00 48.16 187 ALA A C 1
ATOM 1468 O O . ALA A 1 187 ? 10.065 -39.359 -4.573 1.00 48.16 187 ALA A O 1
ATOM 1469 N N . PRO A 1 188 ? 8.230 -39.424 -3.301 1.00 55.47 188 PRO A N 1
ATOM 1470 C CA . PRO A 1 188 ? 7.713 -38.177 -3.853 1.00 55.47 188 PRO A CA 1
ATOM 1471 C C . PRO A 1 188 ? 8.556 -36.996 -3.355 1.00 55.47 188 PRO A C 1
ATOM 1473 O O . PRO A 1 188 ? 8.452 -36.589 -2.197 1.00 55.47 188 PRO A O 1
ATOM 1476 N N . ILE A 1 189 ? 9.376 -36.420 -4.236 1.00 60.53 189 ILE A N 1
ATOM 1477 C CA . ILE A 1 189 ? 10.011 -35.125 -3.978 1.00 60.53 189 ILE A CA 1
ATOM 1478 C C . ILE A 1 189 ? 8.913 -34.062 -4.100 1.00 60.53 189 ILE A C 1
ATOM 1480 O O . ILE A 1 189 ? 8.546 -33.657 -5.201 1.00 60.53 189 ILE A O 1
ATOM 1484 N N . VAL A 1 190 ? 8.341 -33.652 -2.965 1.00 53.94 190 VAL A N 1
ATOM 1485 C CA . VAL A 1 190 ? 7.282 -32.633 -2.914 1.00 53.94 190 VAL A CA 1
ATOM 1486 C C . VAL A 1 190 ? 7.905 -31.254 -3.141 1.00 53.94 190 VAL A C 1
ATOM 1488 O O . VAL A 1 190 ? 8.300 -30.569 -2.199 1.00 53.94 190 VAL A O 1
ATOM 1491 N N . VAL A 1 191 ? 8.022 -30.869 -4.412 1.00 53.94 191 VAL A N 1
ATOM 1492 C CA . VAL A 1 191 ? 8.450 -29.534 -4.849 1.00 53.94 191 VAL A CA 1
ATOM 1493 C C . VAL A 1 191 ? 7.223 -28.746 -5.302 1.00 53.94 191 VAL A C 1
ATOM 1495 O O . VAL A 1 191 ? 6.480 -29.216 -6.159 1.00 53.94 191 VAL A O 1
ATOM 1498 N N . GLY A 1 192 ? 7.043 -27.540 -4.759 1.00 54.53 192 GLY A N 1
ATOM 1499 C CA . GLY A 1 192 ? 5.996 -26.599 -5.169 1.00 54.53 192 GLY A CA 1
ATOM 1500 C C . GLY A 1 192 ? 4.766 -26.544 -4.253 1.00 54.53 192 GLY A C 1
ATOM 1501 O O . GLY A 1 192 ? 4.368 -27.530 -3.633 1.00 54.53 192 GLY A O 1
ATOM 1502 N N . GLU A 1 193 ? 4.176 -25.348 -4.190 1.00 55.69 193 GLU A N 1
ATOM 1503 C CA . GLU A 1 193 ? 2.899 -24.973 -3.563 1.00 55.69 193 GLU A CA 1
ATOM 1504 C C . GLU A 1 193 ? 2.682 -25.288 -2.071 1.00 55.69 193 GLU A C 1
ATOM 1506 O O . GLU A 1 193 ? 2.466 -24.380 -1.270 1.00 55.69 193 GLU A O 1
ATOM 1511 N N . ASN A 1 194 ? 2.648 -26.560 -1.665 1.00 50.94 194 ASN A N 1
ATOM 1512 C CA . ASN A 1 194 ? 2.112 -26.941 -0.350 1.00 50.94 194 ASN A CA 1
ATOM 1513 C C . ASN A 1 194 ? 3.037 -26.612 0.833 1.00 50.94 194 ASN A C 1
ATOM 1515 O O . ASN A 1 194 ? 2.572 -26.607 1.972 1.00 50.94 194 ASN A O 1
ATOM 1519 N N . SER A 1 195 ? 4.311 -26.296 0.593 1.00 51.94 195 SER A N 1
ATOM 1520 C CA . SER A 1 195 ? 5.200 -25.737 1.620 1.00 51.94 195 SER A CA 1
ATOM 1521 C C . SER A 1 195 ? 4.947 -24.243 1.861 1.00 51.94 195 SER A C 1
ATOM 1523 O O . SER A 1 195 ? 4.992 -23.798 3.008 1.00 51.94 195 SER A O 1
ATOM 1525 N N . GLN A 1 196 ? 4.638 -23.478 0.809 1.00 57.34 196 GLN A N 1
ATOM 1526 C CA . GLN A 1 196 ? 4.481 -22.020 0.879 1.00 57.34 196 GLN A CA 1
ATOM 1527 C C . GLN A 1 196 ? 3.187 -21.610 1.594 1.00 57.34 196 GLN A C 1
ATOM 1529 O O . GLN A 1 196 ? 3.220 -20.695 2.420 1.00 57.34 196 GLN A O 1
ATOM 1534 N N . LYS A 1 197 ? 2.104 -22.379 1.412 1.00 64.06 197 LYS A N 1
ATOM 1535 C CA . LYS A 1 197 ? 0.798 -22.167 2.069 1.00 64.06 197 LYS A CA 1
ATOM 1536 C C . LYS A 1 197 ? 0.893 -22.077 3.603 1.00 64.06 197 LYS A C 1
ATOM 1538 O O . LYS A 1 197 ? 0.138 -21.331 4.220 1.00 64.06 197 LYS A O 1
ATOM 1543 N N . LEU A 1 198 ? 1.839 -22.781 4.240 1.00 63.47 198 LEU A N 1
ATOM 1544 C CA . LEU A 1 198 ? 2.070 -22.682 5.692 1.00 63.47 198 LEU A CA 1
ATOM 1545 C C . LEU A 1 198 ? 2.828 -21.410 6.108 1.00 63.47 198 LEU A C 1
ATOM 1547 O O . LEU A 1 198 ? 2.550 -20.870 7.178 1.00 63.47 198 LEU A O 1
ATOM 1551 N N . SER A 1 199 ? 3.760 -20.913 5.289 1.00 63.62 199 SER A N 1
ATOM 1552 C CA . SER A 1 199 ? 4.419 -19.618 5.525 1.00 63.62 199 SER A CA 1
ATOM 1553 C C . SER A 1 199 ? 3.496 -18.433 5.235 1.00 63.62 199 SER A C 1
ATOM 1555 O O . SER A 1 199 ? 3.471 -17.486 6.015 1.00 63.62 199 SER A O 1
ATOM 1557 N N . GLU A 1 200 ? 2.689 -18.504 4.178 1.00 62.84 200 GLU A N 1
ATOM 1558 C CA . GLU A 1 200 ? 1.698 -17.483 3.816 1.00 62.84 200 GLU A CA 1
ATOM 1559 C C . GLU A 1 200 ? 0.630 -17.354 4.906 1.00 62.84 200 GLU A C 1
ATOM 1561 O O . GLU A 1 200 ? 0.397 -16.265 5.426 1.00 62.84 200 GLU A O 1
ATOM 1566 N N . LEU A 1 201 ? 0.053 -18.477 5.349 1.00 65.75 201 LEU A N 1
ATOM 1567 C CA . LEU A 1 201 ? -0.951 -18.489 6.414 1.00 65.75 201 LEU A CA 1
ATOM 1568 C C . LEU A 1 201 ? -0.372 -18.053 7.777 1.00 65.75 201 LEU A C 1
ATOM 1570 O O . LEU A 1 201 ? -1.091 -17.468 8.584 1.00 65.75 201 LEU A O 1
ATOM 1574 N N . MET A 1 202 ? 0.932 -18.248 8.022 1.00 61.69 202 MET A N 1
ATOM 1575 C CA . MET A 1 202 ? 1.636 -17.644 9.166 1.00 61.69 202 MET A CA 1
ATOM 1576 C C . MET A 1 202 ? 1.742 -16.115 9.051 1.00 61.69 202 MET A C 1
ATOM 1578 O O . MET A 1 202 ? 1.456 -15.426 10.028 1.00 61.69 202 MET A O 1
ATOM 1582 N N . ILE A 1 203 ? 2.093 -15.577 7.877 1.00 64.88 203 ILE A N 1
ATOM 1583 C CA . ILE A 1 203 ? 2.181 -14.123 7.635 1.00 64.88 203 ILE A CA 1
ATOM 1584 C C . ILE A 1 203 ? 0.798 -13.464 7.770 1.00 64.88 203 ILE A C 1
ATOM 1586 O O . ILE A 1 203 ? 0.665 -12.435 8.430 1.00 64.88 203 ILE A O 1
ATOM 1590 N N . VAL A 1 204 ? -0.253 -14.086 7.226 1.00 63.53 204 VAL A N 1
ATOM 1591 C CA . VAL A 1 204 ? -1.641 -13.615 7.383 1.00 63.53 204 VAL A CA 1
ATOM 1592 C C . VAL A 1 204 ? -2.060 -13.606 8.860 1.00 63.53 204 VAL A C 1
ATOM 1594 O O . VAL A 1 204 ? -2.679 -12.644 9.315 1.00 63.53 204 VAL A O 1
ATOM 1597 N N . LEU A 1 205 ? -1.677 -14.623 9.644 1.00 61.62 205 LEU A N 1
ATOM 1598 C CA . LEU A 1 205 ? -1.950 -14.660 11.085 1.00 61.62 205 LEU A CA 1
ATOM 1599 C C . LEU A 1 205 ? -1.190 -13.584 11.880 1.00 61.62 205 LEU A C 1
ATOM 1601 O O . LEU A 1 205 ? -1.751 -13.065 12.846 1.00 61.62 205 LEU A O 1
ATOM 1605 N N . GLU A 1 206 ? 0.030 -13.208 11.485 1.00 62.81 206 GLU A N 1
ATOM 1606 C CA . GLU A 1 206 ? 0.793 -12.116 12.122 1.00 62.81 206 GLU A CA 1
ATOM 1607 C C . GLU A 1 206 ? 0.132 -10.736 11.962 1.00 62.81 206 GLU A C 1
ATOM 1609 O O . GLU A 1 206 ? 0.294 -9.879 12.829 1.00 62.81 206 GLU A O 1
ATOM 1614 N N . ASN A 1 207 ? -0.674 -10.535 10.914 1.00 61.12 207 ASN A N 1
ATOM 1615 C CA . ASN A 1 207 ? -1.460 -9.312 10.723 1.00 61.12 207 ASN A CA 1
ATOM 1616 C C . ASN A 1 207 ? -2.775 -9.284 11.535 1.00 61.12 207 ASN A C 1
ATOM 1618 O O . ASN A 1 207 ? -3.468 -8.262 11.554 1.00 61.12 207 ASN A O 1
ATOM 1622 N N . THR A 1 208 ? -3.144 -10.366 12.236 1.00 71.00 208 THR A N 1
ATOM 1623 C CA . THR A 1 208 ? -4.373 -10.390 13.049 1.00 71.00 208 THR A CA 1
ATOM 1624 C C . THR A 1 208 ? -4.182 -9.668 14.387 1.00 71.00 208 THR A C 1
ATOM 1626 O O . THR A 1 208 ? -3.327 -10.019 15.195 1.00 71.00 208 THR A O 1
ATOM 1629 N N . LYS A 1 209 ? -5.040 -8.676 14.673 1.00 78.31 209 LYS A N 1
ATOM 1630 C CA . LYS A 1 209 ? -4.957 -7.792 15.863 1.00 78.31 209 LYS A CA 1
ATOM 1631 C C . LYS A 1 209 ? -5.033 -8.516 17.223 1.00 78.31 209 LYS A C 1
ATOM 1633 O O . LYS A 1 209 ? -4.810 -7.897 18.259 1.00 78.31 209 LYS A O 1
ATOM 1638 N N . GLU A 1 210 ? -5.372 -9.802 17.232 1.00 86.75 210 GLU A N 1
ATOM 1639 C CA . GLU A 1 210 ? -5.587 -10.617 18.433 1.00 86.75 210 GLU A CA 1
ATOM 1640 C C . GLU A 1 210 ? -4.334 -11.368 18.908 1.00 86.75 210 GLU A C 1
ATOM 1642 O O . GLU A 1 210 ? -4.237 -11.715 20.090 1.00 86.75 210 GLU A O 1
ATOM 1647 N N . LYS A 1 211 ? -3.393 -11.678 18.005 1.00 91.06 211 LYS A N 1
ATOM 1648 C CA . LYS A 1 211 ? -2.321 -12.659 18.243 1.00 91.06 211 LYS A CA 1
ATOM 1649 C C . LYS A 1 211 ? -0.963 -12.095 17.844 1.00 91.06 211 LYS A C 1
ATOM 1651 O O . LYS A 1 211 ? -0.777 -11.606 16.742 1.00 91.06 211 LYS A O 1
ATOM 1656 N N . HIS A 1 212 ? 0.008 -12.225 18.741 1.00 90.88 212 HIS A N 1
ATOM 1657 C CA . HIS A 1 212 ? 1.415 -11.923 18.486 1.00 90.88 212 HIS A CA 1
ATOM 1658 C C . HIS A 1 212 ? 2.192 -13.227 18.299 1.00 90.88 212 HIS A C 1
ATOM 1660 O O . HIS A 1 212 ? 2.036 -14.161 19.088 1.00 90.88 212 HIS A O 1
ATOM 1666 N N . ARG A 1 213 ? 3.060 -13.300 17.288 1.00 90.44 213 ARG A N 1
ATOM 1667 C CA . ARG A 1 213 ? 3.994 -14.419 17.104 1.00 90.44 213 ARG A CA 1
ATOM 1668 C C . ARG A 1 213 ? 5.319 -14.070 17.769 1.00 90.44 213 ARG A C 1
ATOM 1670 O O . ARG A 1 213 ? 6.026 -13.200 17.274 1.00 90.44 213 ARG A O 1
ATOM 1677 N N . CYS A 1 214 ? 5.674 -14.745 18.861 1.00 91.56 214 CYS A N 1
ATOM 1678 C CA . CYS A 1 214 ? 6.962 -14.566 19.540 1.00 91.56 214 CYS A CA 1
ATOM 1679 C C . CYS A 1 214 ? 8.159 -15.012 18.673 1.00 91.56 214 CYS A C 1
ATOM 1681 O O . CYS A 1 214 ? 8.003 -15.813 17.752 1.00 91.56 214 CYS A O 1
ATOM 1683 N N . ILE A 1 215 ? 9.375 -14.565 19.019 1.00 88.62 215 ILE A N 1
ATOM 1684 C CA . ILE A 1 215 ? 10.647 -14.929 18.353 1.00 88.62 215 ILE A CA 1
ATOM 1685 C C . ILE A 1 215 ? 10.842 -16.454 18.288 1.00 88.62 215 ILE A C 1
ATOM 1687 O O . ILE A 1 215 ? 11.358 -16.987 17.312 1.00 88.62 215 ILE A O 1
ATOM 1691 N N . ASN A 1 216 ? 10.363 -17.184 19.299 1.00 89.00 216 ASN A N 1
ATOM 1692 C CA . ASN A 1 216 ? 10.382 -18.652 19.347 1.00 89.00 216 ASN A CA 1
ATOM 1693 C C . ASN A 1 216 ? 9.313 -19.337 18.459 1.00 89.00 216 ASN A C 1
ATOM 1695 O O . ASN A 1 216 ? 9.039 -20.525 18.636 1.00 89.00 216 ASN A O 1
ATOM 1699 N N . GLY A 1 217 ? 8.663 -18.591 17.562 1.00 87.19 217 GLY A N 1
ATOM 1700 C CA . GLY A 1 217 ? 7.636 -19.063 16.635 1.00 87.19 217 GLY A CA 1
ATOM 1701 C C . GLY A 1 217 ? 6.258 -19.326 17.252 1.00 87.19 217 GLY A C 1
ATOM 1702 O O . GLY A 1 217 ? 5.331 -19.647 16.511 1.00 87.19 217 GLY A O 1
ATOM 1703 N N . LYS A 1 218 ? 6.085 -19.197 18.576 1.00 90.31 218 LYS A N 1
ATOM 1704 C CA . LYS A 1 218 ? 4.808 -19.478 19.250 1.00 90.31 218 LYS A CA 1
ATOM 1705 C C . LYS A 1 218 ? 3.861 -18.283 19.161 1.00 90.31 218 LYS A C 1
ATOM 1707 O O . LYS A 1 218 ? 4.242 -17.161 19.484 1.00 90.31 218 LYS A O 1
ATOM 1712 N N . LEU A 1 219 ? 2.611 -18.548 18.789 1.00 92.31 219 LEU A N 1
ATOM 1713 C CA . LEU A 1 219 ? 1.523 -17.574 18.872 1.00 92.31 219 LEU A CA 1
ATOM 1714 C C . LEU A 1 219 ? 1.064 -17.417 20.331 1.00 92.31 219 LEU A C 1
ATOM 1716 O O . LEU A 1 219 ? 0.870 -18.404 21.043 1.00 92.31 219 LEU A O 1
ATOM 1720 N N . VAL A 1 220 ? 0.881 -16.173 20.763 1.00 93.81 220 VAL A N 1
ATOM 1721 C CA . VAL A 1 220 ? 0.355 -15.771 22.076 1.00 93.81 220 VAL A CA 1
ATOM 1722 C C . VAL A 1 220 ? -0.676 -14.645 21.895 1.00 93.81 220 VAL A C 1
ATOM 1724 O O . VAL A 1 220 ? -0.644 -13.967 20.868 1.00 93.81 220 VAL A O 1
ATOM 1727 N N . PRO A 1 221 ? -1.586 -14.387 22.853 1.00 94.50 221 PRO A N 1
ATOM 1728 C CA . PRO A 1 221 ? -2.480 -13.230 22.775 1.00 94.50 221 PRO A CA 1
ATOM 1729 C C . PRO A 1 221 ? -1.687 -11.916 22.722 1.00 94.50 221 PRO A C 1
ATOM 1731 O O . PRO A 1 221 ? -0.727 -11.752 23.482 1.00 94.50 221 PRO A O 1
ATOM 1734 N N . PHE A 1 222 ? -2.091 -10.984 21.856 1.00 91.81 222 PHE A N 1
ATOM 1735 C CA . PHE A 1 222 ? -1.353 -9.749 21.544 1.00 91.81 222 PHE A CA 1
ATOM 1736 C C . PHE A 1 222 ? -1.054 -8.872 22.773 1.00 91.81 222 PHE A C 1
ATOM 1738 O O . PHE A 1 222 ? 0.032 -8.314 22.888 1.00 91.81 222 PHE A O 1
ATOM 1745 N N . ALA A 1 223 ? -1.981 -8.809 23.731 1.00 93.81 223 ALA A N 1
ATOM 1746 C CA . ALA A 1 223 ? -1.820 -8.050 24.973 1.00 93.81 223 ALA A CA 1
ATOM 1747 C C . ALA A 1 223 ? -1.086 -8.815 26.095 1.00 93.81 223 ALA A C 1
ATOM 1749 O O . ALA A 1 223 ? -0.839 -8.257 27.156 1.00 93.81 223 ALA A O 1
ATOM 1750 N N . SER A 1 224 ? -0.745 -10.096 25.909 1.00 95.81 224 SER A N 1
ATOM 1751 C CA . SER A 1 224 ? -0.170 -10.902 26.994 1.00 95.81 224 SER A CA 1
ATOM 1752 C C . SER A 1 224 ? 1.203 -10.390 27.449 1.00 95.81 224 SER A C 1
ATOM 1754 O O . SER A 1 224 ? 2.010 -9.915 26.650 1.00 95.81 224 SER A O 1
ATOM 1756 N N . THR A 1 225 ? 1.539 -10.595 28.725 1.00 96.12 225 THR A N 1
ATOM 1757 C CA . THR A 1 225 ? 2.863 -10.246 29.286 1.00 96.12 225 THR A CA 1
ATOM 1758 C C . THR A 1 225 ? 4.035 -10.897 28.536 1.00 96.12 225 THR A C 1
ATOM 1760 O O . THR A 1 225 ? 5.138 -10.353 28.516 1.00 96.12 225 THR A O 1
ATOM 1763 N N . ARG A 1 226 ? 3.801 -12.038 27.868 1.00 96.06 226 ARG A N 1
ATOM 1764 C CA . ARG A 1 226 ? 4.768 -12.680 26.962 1.00 96.06 226 ARG A CA 1
ATOM 1765 C C . ARG A 1 226 ? 4.928 -11.938 25.634 1.00 96.06 226 ARG A C 1
ATOM 1767 O O . ARG A 1 226 ? 6.055 -11.835 25.166 1.00 96.06 226 ARG A O 1
ATOM 1774 N N . ALA A 1 227 ? 3.846 -11.420 25.051 1.00 95.12 227 ALA A N 1
ATOM 1775 C CA . ALA A 1 227 ? 3.906 -10.600 23.841 1.00 95.12 227 ALA A CA 1
ATOM 1776 C C . ALA A 1 227 ? 4.627 -9.271 24.106 1.00 95.12 227 ALA A C 1
ATOM 1778 O O . ALA A 1 227 ? 5.561 -8.933 23.387 1.00 95.12 227 ALA A O 1
ATOM 1779 N N . ILE A 1 228 ? 4.266 -8.577 25.192 1.00 96.25 228 ILE A N 1
ATOM 1780 C CA . ILE A 1 228 ? 4.897 -7.315 25.613 1.00 96.25 228 ILE A CA 1
ATOM 1781 C C . ILE A 1 228 ? 6.417 -7.496 25.760 1.00 96.25 228 ILE A C 1
ATOM 1783 O O . ILE A 1 228 ? 7.182 -6.792 25.102 1.00 96.25 228 ILE A O 1
ATOM 1787 N N . LYS A 1 229 ? 6.860 -8.513 26.515 1.00 97.38 229 LYS A N 1
ATOM 1788 C CA . LYS A 1 229 ? 8.291 -8.797 26.717 1.00 97.38 229 LYS A CA 1
ATOM 1789 C C . LYS A 1 229 ? 9.031 -9.218 25.436 1.00 97.38 229 LYS A C 1
ATOM 1791 O O . LYS A 1 229 ? 10.222 -8.951 25.298 1.00 97.38 229 LYS A O 1
ATOM 1796 N N . ASP A 1 230 ? 8.350 -9.873 24.495 1.00 96.88 230 ASP A N 1
ATOM 1797 C CA . ASP A 1 230 ? 8.918 -10.232 23.188 1.00 96.88 230 ASP A CA 1
ATOM 1798 C C . ASP A 1 230 ? 9.108 -8.994 22.291 1.00 96.88 230 ASP A C 1
ATOM 1800 O O . ASP A 1 230 ? 10.149 -8.853 21.651 1.00 96.88 230 ASP A O 1
ATOM 1804 N N . ILE A 1 231 ? 8.155 -8.054 22.305 1.00 96.19 231 ILE A N 1
ATOM 1805 C CA . ILE A 1 231 ? 8.259 -6.767 21.598 1.00 96.19 231 ILE A CA 1
ATOM 1806 C C . ILE A 1 231 ? 9.374 -5.899 22.210 1.00 96.19 231 ILE A C 1
ATOM 1808 O O . ILE A 1 231 ? 10.165 -5.314 21.471 1.00 96.19 231 ILE A O 1
ATOM 1812 N N . GLU A 1 232 ? 9.488 -5.849 23.540 1.00 97.75 232 GLU A N 1
ATOM 1813 C CA . GLU A 1 232 ? 10.582 -5.159 24.247 1.00 97.75 232 GLU A CA 1
ATOM 1814 C C . GLU A 1 232 ? 11.961 -5.735 23.880 1.00 97.75 232 GLU A C 1
ATOM 1816 O O . GLU A 1 232 ? 12.889 -4.973 23.601 1.00 97.75 232 GLU A O 1
ATOM 1821 N N . GLY A 1 233 ? 12.078 -7.066 23.785 1.00 97.19 233 GLY A N 1
ATOM 1822 C CA . GLY A 1 233 ? 13.280 -7.742 23.284 1.00 97.19 233 GLY A CA 1
ATOM 1823 C C . GLY A 1 233 ? 13.649 -7.299 21.866 1.00 97.19 233 GLY A C 1
ATOM 1824 O O . GLY A 1 233 ? 14.750 -6.796 21.647 1.00 97.19 233 GLY A O 1
ATOM 1825 N N . ARG A 1 234 ? 12.696 -7.355 20.922 1.00 97.31 234 ARG A N 1
ATOM 1826 C CA . ARG A 1 234 ? 12.915 -6.895 19.534 1.00 97.31 234 ARG A CA 1
ATOM 1827 C C . ARG A 1 234 ? 13.333 -5.430 19.445 1.00 97.31 234 ARG A C 1
ATOM 1829 O O . ARG A 1 234 ? 14.107 -5.080 18.558 1.00 97.31 234 ARG A O 1
ATOM 1836 N N . ILE A 1 235 ? 12.828 -4.568 20.331 1.00 97.94 235 ILE A N 1
ATOM 1837 C CA . ILE A 1 235 ? 13.256 -3.164 20.400 1.00 97.94 235 ILE A CA 1
ATOM 1838 C C . ILE A 1 235 ? 14.727 -3.096 20.821 1.00 97.94 235 ILE A C 1
ATOM 1840 O O . ILE A 1 235 ? 15.507 -2.445 20.133 1.00 97.94 235 ILE A O 1
ATOM 1844 N N . SER A 1 236 ? 15.137 -3.809 21.874 1.00 98.25 236 SER A N 1
ATOM 1845 C CA . SER A 1 236 ? 16.545 -3.881 22.303 1.00 98.25 236 SER A CA 1
ATOM 1846 C C . SER A 1 236 ? 17.479 -4.381 21.188 1.00 98.25 236 SER A C 1
ATOM 1848 O O . SER A 1 236 ? 18.527 -3.779 20.929 1.00 98.25 236 SER A O 1
ATOM 1850 N N . ASP A 1 237 ? 17.079 -5.435 20.474 1.00 97.81 237 ASP A N 1
ATOM 1851 C CA . ASP A 1 237 ? 17.861 -6.024 19.380 1.00 97.81 237 ASP A CA 1
ATOM 1852 C C . ASP A 1 237 ? 17.969 -5.071 18.175 1.00 97.81 237 ASP A C 1
ATOM 1854 O O . ASP A 1 237 ? 19.057 -4.849 17.627 1.00 97.81 237 ASP A O 1
ATOM 1858 N N . ALA A 1 238 ? 16.855 -4.444 17.782 1.00 97.69 238 ALA A N 1
ATOM 1859 C CA . ALA A 1 238 ? 16.811 -3.494 16.672 1.00 97.69 238 ALA A CA 1
ATOM 1860 C C . ALA A 1 238 ? 17.510 -2.164 17.001 1.00 97.69 238 ALA A C 1
ATOM 1862 O O . ALA A 1 238 ? 18.107 -1.556 16.113 1.00 97.69 238 ALA A O 1
ATOM 1863 N N . GLU A 1 239 ? 17.505 -1.710 18.259 1.00 98.31 239 GLU A N 1
ATOM 1864 C CA . GLU A 1 239 ? 18.303 -0.555 18.685 1.00 98.31 239 GLU A CA 1
ATOM 1865 C C . GLU A 1 239 ? 19.799 -0.864 18.673 1.00 98.31 239 GLU A C 1
ATOM 1867 O O . GLU A 1 239 ? 20.579 -0.040 18.193 1.00 98.31 239 GLU A O 1
ATOM 1872 N N . SER A 1 240 ? 20.196 -2.059 19.115 1.00 98.31 240 SER A N 1
ATOM 1873 C CA . SER A 1 240 ? 21.585 -2.526 19.044 1.00 98.31 240 SER A CA 1
ATOM 1874 C C . SER A 1 240 ? 22.075 -2.594 17.592 1.00 98.31 240 SER A C 1
ATOM 1876 O O . SER A 1 240 ? 23.105 -2.007 17.256 1.00 98.31 240 SER A O 1
ATOM 1878 N N . SER A 1 241 ? 21.278 -3.195 16.704 1.00 97.94 241 SER A N 1
ATOM 1879 C CA . SER A 1 241 ? 21.566 -3.296 15.265 1.00 97.94 241 SER A CA 1
ATOM 1880 C C . SER A 1 241 ? 21.571 -1.932 14.559 1.00 97.94 241 SER A C 1
ATOM 1882 O O . SER A 1 241 ? 22.453 -1.650 13.754 1.00 97.94 241 SER A O 1
ATOM 1884 N N . ARG A 1 242 ? 20.652 -1.018 14.904 1.00 98.00 242 ARG A N 1
ATOM 1885 C CA . ARG A 1 242 ? 20.674 0.377 14.420 1.00 98.00 242 ARG A CA 1
ATOM 1886 C C . ARG A 1 242 ? 21.957 1.097 14.833 1.00 98.00 242 ARG A C 1
ATOM 1888 O O . ARG A 1 242 ? 22.460 1.933 14.084 1.00 98.00 242 ARG A O 1
ATOM 1895 N N . ASN A 1 243 ? 22.437 0.852 16.052 1.00 97.94 243 ASN A N 1
ATOM 1896 C CA . ASN A 1 243 ? 23.550 1.596 16.631 1.00 97.94 243 ASN A CA 1
ATOM 1897 C C . ASN A 1 243 ? 24.896 1.246 15.979 1.00 97.94 243 ASN A C 1
ATOM 1899 O O . ASN A 1 243 ? 25.730 2.144 15.875 1.00 97.94 243 ASN A O 1
ATOM 1903 N N . THR A 1 244 ? 25.076 0.018 15.477 1.00 98.12 244 THR A N 1
ATOM 1904 C CA . THR A 1 244 ? 26.263 -0.377 14.694 1.00 98.12 244 THR A CA 1
ATOM 1905 C C . THR A 1 244 ? 26.237 0.140 13.249 1.00 98.12 244 THR A C 1
ATOM 1907 O O . THR A 1 244 ? 27.297 0.358 12.666 1.00 98.12 244 THR A O 1
ATOM 1910 N N . CYS A 1 245 ? 25.060 0.403 12.664 1.00 97.12 245 CYS A N 1
ATOM 1911 C CA . CYS A 1 245 ? 24.951 0.985 11.321 1.00 97.12 245 CYS A CA 1
ATOM 1912 C C . CYS A 1 245 ? 25.425 2.450 11.265 1.00 97.12 245 CYS A C 1
ATOM 1914 O O . CYS A 1 245 ? 25.038 3.283 12.091 1.00 97.12 245 CYS A O 1
ATOM 1916 N N . SER A 1 246 ? 26.186 2.809 10.227 1.00 97.19 246 SER A N 1
ATOM 1917 C CA . SER A 1 246 ? 26.675 4.177 10.001 1.00 97.19 246 SER A CA 1
ATOM 1918 C C . SER A 1 246 ? 25.539 5.196 9.810 1.00 97.19 246 SER A C 1
ATOM 1920 O O . SER A 1 246 ? 24.437 4.871 9.353 1.00 97.19 246 SER A O 1
ATOM 1922 N N . ARG A 1 247 ? 25.790 6.463 10.173 1.00 96.50 247 ARG A N 1
ATOM 1923 C CA . ARG A 1 247 ? 24.837 7.565 9.939 1.00 96.50 247 ARG A CA 1
ATOM 1924 C C . ARG A 1 247 ? 24.596 7.732 8.433 1.00 96.50 247 ARG A C 1
ATOM 1926 O O . ARG A 1 247 ? 25.538 7.657 7.657 1.00 96.50 247 ARG A O 1
ATOM 1933 N N . GLY A 1 248 ? 23.339 7.941 8.040 1.00 93.81 248 GLY A N 1
ATOM 1934 C CA . GLY A 1 248 ? 22.932 8.067 6.634 1.00 93.81 248 GLY A CA 1
ATOM 1935 C C . GLY A 1 248 ? 22.758 6.747 5.868 1.00 93.81 248 GLY A C 1
ATOM 1936 O O . GLY A 1 248 ? 22.209 6.776 4.775 1.00 93.81 248 GLY A O 1
ATOM 1937 N N . SER A 1 249 ? 23.160 5.594 6.420 1.00 96.75 249 SER A N 1
ATOM 1938 C CA . SER A 1 249 ? 22.982 4.305 5.734 1.00 96.75 249 SER A CA 1
ATOM 1939 C C . SER A 1 249 ? 21.515 3.866 5.638 1.00 96.75 249 SER A C 1
ATOM 1941 O O . SER A 1 249 ? 20.726 4.051 6.570 1.00 96.75 249 SER A O 1
ATOM 1943 N N . GLU A 1 250 ? 21.177 3.201 4.532 1.00 96.88 250 GLU A N 1
ATOM 1944 C CA . GLU A 1 250 ? 19.864 2.590 4.289 1.00 96.88 250 GLU A CA 1
ATOM 1945 C C . GLU A 1 250 ? 19.462 1.629 5.418 1.00 96.88 250 GLU A C 1
ATOM 1947 O O . GLU A 1 250 ? 18.368 1.745 5.967 1.00 96.88 250 GLU A O 1
ATOM 1952 N N . ALA A 1 251 ? 20.382 0.764 5.861 1.00 96.00 251 ALA A N 1
ATOM 1953 C CA . ALA A 1 251 ? 20.162 -0.144 6.987 1.00 96.00 251 ALA A CA 1
ATOM 1954 C C . ALA A 1 251 ? 19.747 0.599 8.273 1.00 96.00 251 ALA A C 1
ATOM 1956 O O . ALA A 1 251 ? 18.837 0.167 8.983 1.00 96.00 251 ALA A O 1
ATOM 1957 N N . ARG A 1 252 ? 20.349 1.765 8.558 1.00 97.19 252 ARG A N 1
ATOM 1958 C CA . ARG A 1 252 ? 19.955 2.601 9.703 1.00 97.19 252 ARG A CA 1
ATOM 1959 C C . ARG A 1 252 ? 18.564 3.218 9.515 1.00 97.19 252 ARG A C 1
ATOM 1961 O O . ARG A 1 252 ? 17.836 3.357 10.498 1.00 97.19 252 ARG A O 1
ATOM 1968 N N . SER A 1 253 ? 18.181 3.551 8.281 1.00 95.94 253 SER A N 1
ATOM 1969 C CA . SER A 1 253 ? 16.824 4.000 7.937 1.00 95.94 253 SER A CA 1
ATOM 1970 C C . SER A 1 253 ? 15.789 2.886 8.151 1.00 95.94 253 SER A C 1
ATOM 1972 O O . SER A 1 253 ? 14.802 3.089 8.860 1.00 95.94 253 SER A O 1
ATOM 1974 N N . HIS A 1 254 ? 16.071 1.675 7.657 1.00 96.25 254 HIS A N 1
ATOM 1975 C CA . HIS A 1 254 ? 15.251 0.480 7.872 1.00 96.25 254 HIS A CA 1
ATOM 1976 C C . HIS A 1 254 ? 15.014 0.207 9.367 1.00 96.25 254 HIS A C 1
ATOM 1978 O O . HIS A 1 254 ? 13.864 0.109 9.803 1.00 96.25 254 HIS A O 1
ATOM 1984 N N . TYR A 1 255 ? 16.073 0.181 10.191 1.00 97.38 255 TYR A N 1
ATOM 1985 C CA . TYR A 1 255 ? 15.908 -0.021 11.635 1.00 97.38 255 TYR A CA 1
ATOM 1986 C C . TYR A 1 255 ? 15.130 1.113 12.324 1.00 97.38 255 TYR A C 1
ATOM 1988 O O . TYR A 1 255 ? 14.385 0.841 13.263 1.00 97.38 255 TYR A O 1
ATOM 1996 N N . ASN A 1 256 ? 15.225 2.367 11.864 1.00 97.12 256 ASN A N 1
ATOM 1997 C CA . ASN A 1 256 ? 14.374 3.448 12.382 1.00 97.12 256 ASN A CA 1
ATOM 1998 C C . ASN A 1 256 ? 12.882 3.199 12.079 1.00 97.12 256 ASN A C 1
ATOM 2000 O O . ASN A 1 256 ? 12.039 3.431 12.949 1.00 97.12 256 ASN A O 1
ATOM 2004 N N . GLY A 1 257 ? 12.557 2.694 10.883 1.00 95.25 257 GLY A N 1
ATOM 2005 C CA . GLY A 1 257 ? 11.200 2.277 10.513 1.00 95.25 257 GLY A CA 1
ATOM 2006 C C . GLY A 1 257 ? 10.686 1.127 11.384 1.00 95.25 257 GLY A C 1
ATOM 2007 O O . GLY A 1 257 ? 9.621 1.242 11.996 1.00 95.25 257 GLY A O 1
ATOM 2008 N N . LEU A 1 258 ? 11.484 0.065 11.529 1.00 96.25 258 LEU A N 1
ATOM 2009 C CA . LEU A 1 258 ? 11.165 -1.088 12.378 1.00 96.25 258 LEU A CA 1
ATOM 2010 C C . LEU A 1 258 ? 10.942 -0.680 13.845 1.00 96.25 258 LEU A C 1
ATOM 2012 O O . LEU A 1 258 ? 9.967 -1.096 14.467 1.00 96.25 258 LEU A O 1
ATOM 2016 N N . LEU A 1 259 ? 11.788 0.195 14.394 1.00 97.44 259 LEU A N 1
ATOM 2017 C CA . LEU A 1 259 ? 11.635 0.703 15.759 1.00 97.44 259 LEU A CA 1
ATOM 2018 C C . LEU A 1 259 ? 10.385 1.574 15.931 1.00 97.44 259 LEU A C 1
ATOM 2020 O O . LEU A 1 259 ? 9.726 1.481 16.966 1.00 97.44 259 LEU A O 1
ATOM 2024 N N . LYS A 1 260 ? 10.016 2.388 14.932 1.00 97.81 260 LYS A N 1
ATOM 2025 C CA . LYS A 1 260 ? 8.748 3.142 14.936 1.00 97.81 260 LYS A CA 1
ATOM 2026 C C . LYS A 1 260 ? 7.547 2.190 15.006 1.00 97.81 260 LYS A C 1
ATOM 2028 O O . LYS A 1 260 ? 6.625 2.450 15.780 1.00 97.81 260 LYS A O 1
ATOM 2033 N N . TYR A 1 261 ? 7.583 1.088 14.255 1.00 95.44 261 TYR A N 1
ATOM 2034 C CA . TYR A 1 261 ? 6.542 0.057 14.246 1.00 95.44 261 TYR A CA 1
ATOM 2035 C C . TYR A 1 261 ? 6.467 -0.721 15.572 1.00 95.44 261 TYR A C 1
ATOM 2037 O O . TYR A 1 261 ? 5.408 -0.761 16.197 1.00 95.44 261 TYR A O 1
ATOM 2045 N N . LEU A 1 262 ? 7.586 -1.250 16.077 1.00 95.56 262 LEU A N 1
ATOM 2046 C CA . LEU A 1 262 ? 7.620 -1.995 17.344 1.00 95.56 262 LEU A CA 1
ATOM 2047 C C . LEU A 1 262 ? 7.181 -1.130 18.539 1.00 95.56 262 LEU A C 1
ATOM 2049 O O . LEU A 1 262 ? 6.381 -1.563 19.366 1.00 95.56 262 LEU A O 1
ATOM 2053 N N . ARG A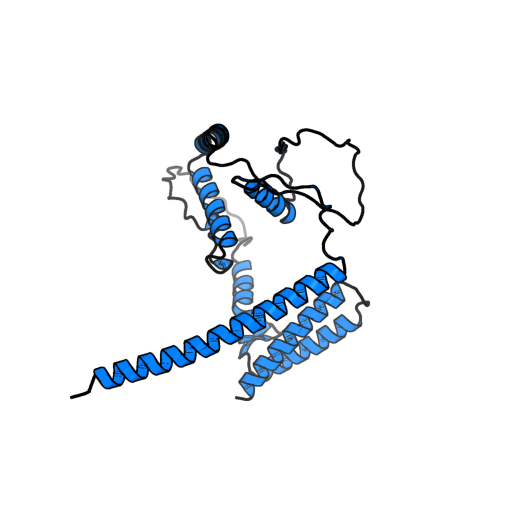 1 263 ? 7.613 0.139 18.600 1.00 97.31 263 ARG A N 1
ATOM 2054 C CA . ARG A 1 263 ? 7.161 1.108 19.621 1.00 97.31 263 ARG A CA 1
ATOM 2055 C C . ARG A 1 263 ? 5.690 1.522 19.454 1.00 97.31 263 ARG A C 1
ATOM 2057 O O . ARG A 1 263 ? 5.113 2.110 20.368 1.00 97.31 263 ARG A O 1
ATOM 2064 N N . MET A 1 264 ? 5.066 1.271 18.302 1.00 95.62 264 MET A N 1
ATOM 2065 C CA . MET A 1 264 ? 3.620 1.424 18.104 1.00 95.62 264 MET A CA 1
ATOM 2066 C C . MET A 1 264 ? 2.871 0.180 18.600 1.00 95.62 264 MET A C 1
ATOM 2068 O O . MET A 1 264 ? 1.937 0.331 19.387 1.00 95.62 264 MET A O 1
ATOM 2072 N N . GLN A 1 265 ? 3.330 -1.025 18.237 1.00 94.19 265 GLN A N 1
ATOM 2073 C CA . GLN A 1 265 ? 2.789 -2.287 18.758 1.00 94.19 265 GLN A CA 1
ATOM 2074 C C . GLN A 1 265 ? 2.851 -2.351 20.289 1.00 94.19 265 GLN A C 1
ATOM 2076 O O . GLN A 1 265 ? 1.842 -2.658 20.917 1.00 94.19 265 GLN A O 1
ATOM 2081 N N . LEU A 1 266 ? 3.988 -1.989 20.898 1.00 95.56 266 LEU A N 1
ATOM 2082 C CA . LEU A 1 266 ? 4.169 -2.013 22.353 1.00 95.56 266 LEU A CA 1
ATOM 2083 C C . LEU A 1 266 ? 3.116 -1.161 23.076 1.00 95.56 266 LEU A C 1
ATOM 2085 O O . LEU A 1 266 ? 2.474 -1.636 24.008 1.00 95.56 266 LEU A O 1
ATOM 2089 N N . ARG A 1 267 ? 2.881 0.070 22.602 1.00 96.19 267 ARG A N 1
ATOM 2090 C CA . ARG A 1 267 ? 1.862 0.972 23.167 1.00 96.19 267 ARG A CA 1
ATOM 2091 C C . ARG A 1 267 ? 0.439 0.441 22.975 1.00 96.19 267 ARG A C 1
ATOM 2093 O O . ARG A 1 267 ? -0.394 0.631 23.856 1.00 96.19 267 ARG A O 1
ATOM 2100 N N . ALA A 1 268 ? 0.156 -0.237 21.861 1.00 94.31 268 ALA A N 1
ATOM 2101 C CA . ALA A 1 268 ? -1.138 -0.881 21.641 1.00 94.31 268 ALA A CA 1
ATOM 2102 C C . ALA A 1 268 ? -1.350 -2.076 22.590 1.00 94.31 268 ALA A C 1
ATOM 2104 O O . ALA A 1 268 ? -2.387 -2.151 23.246 1.00 94.31 268 ALA A O 1
ATOM 2105 N N . ALA A 1 269 ? -0.357 -2.961 22.729 1.00 94.00 269 ALA A N 1
ATOM 2106 C CA . ALA A 1 269 ? -0.409 -4.108 23.638 1.00 94.00 269 ALA A CA 1
ATOM 2107 C C . ALA A 1 269 ? -0.529 -3.671 25.109 1.00 94.00 269 ALA A C 1
ATOM 2109 O O . ALA A 1 269 ? -1.380 -4.180 25.835 1.00 94.00 269 ALA A O 1
ATOM 2110 N N . GLN A 1 270 ? 0.252 -2.668 25.528 1.00 95.06 270 GLN A N 1
ATOM 2111 C CA . GLN A 1 270 ? 0.168 -2.072 26.865 1.00 95.06 270 GLN A CA 1
ATOM 2112 C C . GLN A 1 270 ? -1.200 -1.426 27.130 1.00 95.06 270 GLN A C 1
ATOM 2114 O O . GLN A 1 270 ? -1.746 -1.616 28.213 1.00 95.06 270 GLN A O 1
ATOM 2119 N N . LYS A 1 271 ? -1.793 -0.721 26.150 1.00 95.38 271 LYS A N 1
ATOM 2120 C CA . LYS A 1 271 ? -3.142 -0.146 26.293 1.00 95.38 271 LYS A CA 1
ATOM 2121 C C . LYS A 1 271 ? -4.199 -1.228 26.536 1.00 95.38 271 LYS A C 1
ATOM 2123 O O . LYS A 1 271 ? -5.040 -1.049 27.408 1.00 95.38 271 LYS A O 1
ATOM 2128 N N . VAL A 1 272 ? -4.146 -2.341 25.799 1.00 93.25 272 VAL A N 1
ATOM 2129 C CA . VAL A 1 272 ? -5.109 -3.449 25.952 1.00 93.25 272 V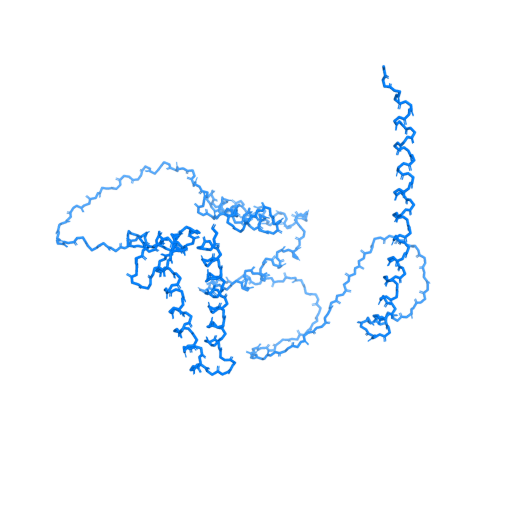AL A CA 1
ATOM 2130 C C . VAL A 1 272 ? -4.879 -4.239 27.248 1.00 93.25 272 VAL A C 1
ATOM 2132 O O . VAL A 1 272 ? -5.842 -4.687 27.848 1.00 93.25 272 VAL A O 1
ATOM 2135 N N . ASN A 1 273 ? -3.635 -4.381 27.719 1.00 91.19 273 ASN A N 1
ATOM 2136 C CA . ASN A 1 273 ? -3.324 -5.054 28.992 1.00 91.19 273 ASN A CA 1
ATOM 2137 C C . ASN A 1 273 ? -3.575 -4.176 30.240 1.00 91.19 273 ASN A C 1
ATOM 2139 O O . ASN A 1 273 ? -3.523 -4.676 31.360 1.00 91.19 273 ASN A O 1
ATOM 2143 N N . GLY A 1 274 ? -3.775 -2.869 30.059 1.00 84.62 274 GLY A N 1
ATOM 2144 C CA . GLY A 1 274 ? -4.093 -1.905 31.119 1.00 84.62 274 GLY A CA 1
ATOM 2145 C C . GLY A 1 274 ? -5.536 -1.389 31.088 1.00 84.62 274 GLY A C 1
ATOM 2146 O O . GLY A 1 274 ? -5.803 -0.369 31.721 1.00 84.62 274 GLY A O 1
ATOM 2147 N N . SER A 1 275 ? -6.420 -2.046 30.324 1.00 60.94 275 SER A N 1
ATOM 2148 C CA . SER A 1 275 ? -7.870 -1.791 30.260 1.00 60.94 275 SER A CA 1
ATOM 2149 C C . SER A 1 275 ? -8.641 -2.953 30.881 1.00 60.94 275 SER A C 1
ATOM 2151 O O . SER A 1 275 ? -9.678 -2.669 31.511 1.00 60.94 275 SER A O 1
#

Radius of gyration: 32.3 Å; chains: 1; bounding box: 79×92×68 Å

Secondary structure (DSSP, 8-state):
---HHHHHHHHHHHHHHHHHHHHHHHHHHHHHHHHHHHHHHHTT-S--PPP-------------------------------S---------SS--SS--HHHHHHHHHHHHTSSPTTSHHHHHHHHHHHHTS-HHHHHHHHHHHHHHHHHHHT-S-GGGSPPGGGS----------PPPPP---S-----SSTTHHHHHHHHHHHT-TTEEE-TTS-EEETTSHHHHHHHHHHHHHHHHHHHHSPTT-HHHHHHHHHHHHHHHHHHHHHHHHT-

Sequence (275 aa):
MINDDLIRKAVLEAFALISEQVQDASQEEKEKQQAISNTIDDEGIRKKKSSKDEVEEDEEGTEEDTGDKKSDSLDLVKKKEDKDNKFSYEIPEKMPKNVQFKDVLHQLNALRSGASTKDSDVKQGLLKYFDNLDSDEKQELFSMMAGFATIMNKAGDVEDAPMPDDIKKPKGKDDTKVQPVKKAGNAPIVVGENSQKLSELMIVLENTKEKHRCINGKLVPFASTRAIKDIEGRISDAESSRNTCSRGSEARSHYNGLLKYLRMQLRAAQKVNGS